Protein AF-A0A1V5QPC7-F1 (afdb_monomer_lite)

Radius of gyration: 19.49 Å; chains: 1; bounding box: 47×38×51 Å

Secondary structure (DSSP, 8-state):
--THHHHHHHHHHHHHHHHHHHHHHHHHHHH----HHHHHHHHHHIIIIIIIIIIHHIIIIIIHHHHTS---HHHHHHHHHHHHHHHHHHHHHHHHHHHHHHHHTT-TTHHHHHHHHHHHHHHHHHHHHHIIIIIIHHHHHTTS-HHHHHHHHHHHHHHHHHHHHHHHHHHHHHHTTPPPPPPTT-----SS----EEETTT--EE-TTT-BGGGTB-TT--GGGS-TT-B-TTT--BGGGEEEPPP-

pLDDT: mean 88.78, std 13.23, range [43.31, 98.81]

Foldseek 3Di:
DFLCPVLLVLLVVVLVLLVVLLVQLVVCVVPVDHPLVSLVVSLCCCVQRVQCQRVVLVVVFVLVVLVPFPDDPVQVVLSVVLVLLSLVSVLLSLVLVVLSVCVVVVNSVSSNVNSVSSNVSSVSSVVSSCCCVPPHPVVSCVRADPVSRVVSNVVSVVSVVCSVVLVVVQVVCVVVVHDRDPDPQQDDADDADQFWKAQQPRRDIDGLRCADVSVPGHGNQHLVRDDQCDARSNPRHTSVRIDGDDDD

Sequence (248 aa):
MMPIGPLMVEHRLIERMIALVDREAKRIRATGKVDTDFVLSAIDFIRLYADRCHHGKEEDILFRALKEKPLPANLRAVLEELEAEHAQGRRTVARMALVRERVLMGDKAAVRDLAALMEDVARFYPLHIAKEDQAFFLPCMEFLSAEEQARLLEEGFAFDQRLLHTHFQALADVREGKPPAPAAQAVPLEGADARTYGCMVCGYTYDPRLGDPTQRIPPGTPFSHLPESWICPHCHANLKVFLALQRP

Structure (mmCIF, N/CA/C/O backbone):
data_AF-A0A1V5QPC7-F1
#
_entry.id   AF-A0A1V5QPC7-F1
#
loop_
_atom_site.group_PDB
_atom_site.id
_atom_site.type_symbol
_atom_site.label_atom_id
_atom_site.label_alt_id
_atom_site.label_comp_id
_atom_site.label_asym_id
_atom_site.label_entity_id
_atom_site.label_seq_id
_atom_site.pdbx_PDB_ins_code
_atom_site.Cartn_x
_atom_site.Cartn_y
_atom_site.Cartn_z
_atom_site.occupancy
_atom_site.B_iso_or_equiv
_atom_site.auth_seq_id
_atom_site.auth_comp_id
_atom_site.auth_asym_id
_atom_site.auth_atom_id
_atom_site.pdbx_PDB_model_num
ATOM 1 N N . MET A 1 1 ? -0.311 -1.446 -24.775 1.00 80.25 1 MET A N 1
ATOM 2 C CA . MET A 1 1 ? -0.609 -0.770 -23.492 1.00 80.25 1 MET A CA 1
ATOM 3 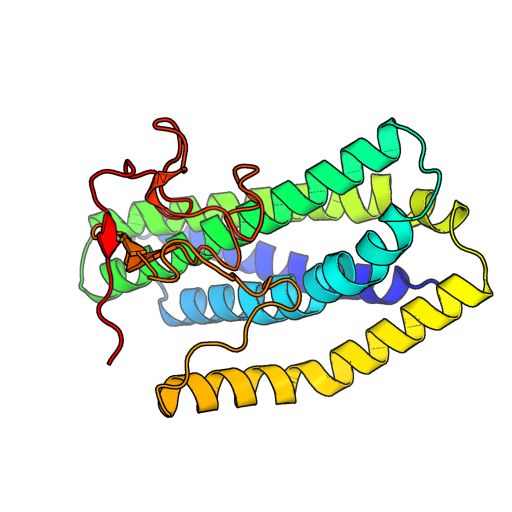C C . MET A 1 1 ? 0.699 -0.693 -22.723 1.00 80.25 1 MET A C 1
ATOM 5 O O . MET A 1 1 ? 1.449 -1.655 -22.808 1.00 80.25 1 MET A O 1
ATOM 9 N N . MET A 1 2 ? 1.013 0.424 -22.062 1.00 91.69 2 MET A N 1
ATOM 10 C CA . MET A 1 2 ? 2.216 0.504 -21.216 1.00 91.69 2 MET A CA 1
ATOM 11 C C . MET A 1 2 ? 2.004 -0.287 -19.908 1.00 91.69 2 MET A C 1
ATOM 13 O O . MET A 1 2 ? 0.857 -0.359 -19.460 1.00 91.69 2 MET A O 1
ATOM 17 N N . PRO A 1 3 ? 3.062 -0.823 -19.268 1.00 94.88 3 PRO A N 1
ATOM 18 C CA . PRO A 1 3 ? 2.982 -1.533 -17.980 1.00 94.88 3 PRO A CA 1
ATOM 19 C C . PRO A 1 3 ? 2.300 -0.741 -16.866 1.00 94.88 3 PRO A C 1
ATOM 21 O O . PRO A 1 3 ? 1.617 -1.312 -16.026 1.00 94.88 3 PRO A O 1
ATOM 24 N N . ILE A 1 4 ? 2.443 0.585 -16.898 1.00 97.44 4 ILE A N 1
ATOM 25 C CA . ILE A 1 4 ? 1.822 1.505 -15.939 1.00 97.44 4 ILE A CA 1
ATOM 26 C C . ILE A 1 4 ? 0.302 1.629 -16.115 1.00 97.44 4 ILE A C 1
ATOM 28 O O . ILE A 1 4 ? -0.390 2.065 -15.206 1.00 97.44 4 ILE A O 1
ATOM 32 N N . GLY A 1 5 ? -0.250 1.230 -17.267 1.00 97.31 5 GLY A N 1
ATOM 33 C CA . GLY A 1 5 ? -1.678 1.366 -17.561 1.00 97.31 5 GLY A CA 1
ATOM 34 C C . GLY A 1 5 ? -2.573 0.635 -16.551 1.00 97.31 5 GLY A C 1
ATOM 35 O O . GLY A 1 5 ? -3.431 1.279 -15.949 1.00 97.31 5 GLY A O 1
ATOM 36 N N . PRO A 1 6 ? -2.383 -0.680 -16.331 1.00 97.94 6 PRO A N 1
ATOM 37 C CA . PRO A 1 6 ? -3.102 -1.414 -15.292 1.00 97.94 6 PRO A CA 1
ATOM 38 C C . PRO A 1 6 ? -2.919 -0.822 -13.887 1.00 97.94 6 PRO A C 1
ATOM 40 O O . PRO A 1 6 ? -3.912 -0.668 -13.186 1.00 97.94 6 PRO A O 1
ATOM 43 N N . LEU A 1 7 ? -1.701 -0.410 -13.511 1.00 98.44 7 LEU A N 1
ATOM 44 C CA . LEU A 1 7 ? -1.419 0.205 -12.203 1.00 98.44 7 LEU A CA 1
ATOM 45 C C . LEU A 1 7 ? -2.267 1.469 -11.974 1.00 98.44 7 LEU A C 1
ATOM 47 O O . LEU A 1 7 ? -2.958 1.595 -10.965 1.00 98.44 7 LEU A O 1
ATOM 51 N N . MET A 1 8 ? -2.335 2.356 -12.970 1.00 97.69 8 MET A N 1
ATOM 52 C CA . MET A 1 8 ? -3.161 3.568 -12.900 1.00 97.69 8 MET A CA 1
ATOM 53 C C . MET A 1 8 ? -4.667 3.268 -12.816 1.00 97.69 8 MET A C 1
ATOM 55 O O . MET A 1 8 ? -5.427 4.035 -12.220 1.00 97.69 8 MET A O 1
ATOM 59 N N . VAL A 1 9 ? -5.134 2.162 -13.410 1.00 97.75 9 VAL A N 1
ATOM 60 C CA . VAL A 1 9 ? -6.529 1.709 -13.259 1.00 97.75 9 VAL A CA 1
ATOM 61 C C . VAL A 1 9 ? -6.789 1.259 -11.820 1.00 97.75 9 VAL A C 1
ATOM 63 O O . VAL A 1 9 ? -7.838 1.580 -11.257 1.00 97.75 9 VAL A O 1
ATOM 66 N N . GLU A 1 10 ? -5.835 0.570 -11.198 1.00 98.56 10 GLU A N 1
ATOM 67 C CA . GLU A 1 10 ? -5.931 0.134 -9.804 1.00 98.56 10 GLU A CA 1
ATOM 68 C C . GLU A 1 10 ? -5.981 1.314 -8.835 1.00 98.56 10 GLU A C 1
ATOM 70 O O . GLU A 1 10 ? -6.824 1.304 -7.931 1.00 98.56 10 GLU A O 1
ATOM 75 N N . HIS A 1 11 ? -5.200 2.373 -9.087 1.00 98.69 11 HIS A N 1
ATOM 76 C CA . HIS A 1 11 ? -5.261 3.630 -8.333 1.00 98.69 11 HIS A CA 1
ATOM 77 C C . HIS A 1 11 ? -6.678 4.178 -8.221 1.00 98.69 11 HIS A C 1
ATOM 79 O O . HIS A 1 11 ? -7.095 4.598 -7.144 1.00 98.69 11 HIS A O 1
ATOM 85 N N . ARG A 1 12 ? -7.474 4.110 -9.296 1.00 98.31 12 ARG A N 1
ATOM 86 C CA . ARG A 1 12 ? -8.852 4.626 -9.274 1.00 98.31 12 ARG A CA 1
ATOM 87 C C . ARG A 1 12 ? -9.738 3.864 -8.286 1.00 98.31 12 ARG A C 1
ATOM 89 O O . ARG A 1 12 ? -10.652 4.447 -7.702 1.00 98.31 12 ARG A O 1
ATOM 96 N N . LEU A 1 13 ? -9.504 2.564 -8.088 1.00 98.56 13 LEU A N 1
ATOM 97 C CA . LEU A 1 13 ? -10.217 1.795 -7.067 1.00 98.56 13 LEU A CA 1
ATOM 98 C C . LEU A 1 13 ? -9.665 2.079 -5.665 1.00 98.56 13 LEU A C 1
ATOM 100 O O . LEU A 1 13 ? -10.456 2.217 -4.729 1.00 98.56 13 LEU A O 1
ATOM 104 N N . ILE A 1 14 ? -8.343 2.215 -5.529 1.00 98.75 14 ILE A N 1
ATOM 105 C CA . ILE A 1 14 ? -7.691 2.559 -4.260 1.00 98.75 14 ILE A CA 1
ATOM 106 C C . ILE A 1 14 ? -8.219 3.902 -3.754 1.00 98.75 14 ILE A C 1
ATOM 108 O O . ILE A 1 14 ? -8.785 3.954 -2.667 1.00 98.75 14 ILE A O 1
ATOM 112 N N . GLU A 1 15 ? -8.175 4.962 -4.559 1.00 98.75 15 GLU A N 1
ATOM 113 C CA . GLU A 1 15 ? -8.702 6.287 -4.206 1.00 98.75 15 GLU A CA 1
ATOM 114 C C . GLU A 1 15 ? -10.166 6.247 -3.744 1.00 98.75 15 GLU A C 1
ATOM 116 O O . GLU A 1 15 ? -10.537 6.915 -2.776 1.00 98.75 15 GLU A O 1
ATOM 121 N N . ARG A 1 16 ? -11.012 5.434 -4.394 1.00 98.69 16 ARG A N 1
ATOM 122 C CA . ARG A 1 16 ? -12.416 5.263 -3.990 1.00 98.69 16 ARG A CA 1
ATOM 123 C C . ARG A 1 16 ? -12.540 4.653 -2.596 1.00 98.69 16 ARG A C 1
ATOM 125 O O . ARG A 1 16 ? -13.368 5.127 -1.814 1.00 98.69 16 ARG A O 1
ATOM 132 N N . MET A 1 17 ? -11.745 3.627 -2.283 1.00 98.75 17 MET A N 1
ATOM 133 C CA . MET A 1 17 ? -11.716 3.043 -0.939 1.00 98.75 17 MET A CA 1
ATOM 134 C C . MET A 1 17 ? -11.155 4.040 0.079 1.00 98.75 17 MET A C 1
ATOM 136 O O . MET A 1 17 ? -11.743 4.231 1.139 1.00 98.75 17 MET A O 1
ATOM 140 N N . ILE A 1 18 ? -10.077 4.747 -0.252 1.00 98.75 18 ILE A N 1
ATOM 141 C CA . ILE A 1 18 ? -9.463 5.743 0.633 1.00 98.75 18 ILE A CA 1
ATOM 142 C C . ILE A 1 18 ? -10.434 6.895 0.946 1.00 98.75 18 ILE A C 1
ATOM 144 O O . ILE A 1 18 ? -10.528 7.332 2.092 1.00 98.75 18 ILE A O 1
ATOM 148 N N . ALA A 1 19 ? -11.256 7.318 -0.015 1.00 98.75 19 ALA A N 1
ATOM 149 C CA . ALA A 1 19 ? -12.316 8.294 0.230 1.00 98.75 19 ALA A CA 1
ATOM 150 C C . ALA A 1 19 ? -13.423 7.767 1.168 1.00 98.75 19 ALA A C 1
ATOM 152 O O . ALA A 1 19 ? -14.047 8.553 1.885 1.00 98.75 19 ALA A O 1
ATOM 153 N N . LEU A 1 20 ? -13.704 6.457 1.167 1.00 98.81 20 LEU A N 1
ATOM 154 C CA . LEU A 1 20 ? -14.599 5.832 2.150 1.00 98.81 20 LEU A CA 1
ATOM 155 C C . LEU A 1 20 ? -13.952 5.813 3.541 1.00 98.81 20 LEU A C 1
ATOM 157 O O . LEU A 1 20 ? -14.621 6.158 4.514 1.00 98.81 20 LEU A O 1
ATOM 161 N N . VAL A 1 21 ? -12.661 5.477 3.623 1.00 98.81 21 VAL A N 1
ATOM 162 C CA . VAL A 1 21 ? -11.881 5.492 4.871 1.00 98.81 21 VAL A CA 1
ATOM 163 C C . VAL A 1 21 ? -11.873 6.887 5.500 1.00 98.81 21 VAL A C 1
ATOM 165 O O . VAL A 1 21 ? -12.142 7.005 6.692 1.00 98.81 21 VAL A O 1
ATOM 168 N N . ASP A 1 22 ? -11.666 7.944 4.710 1.00 98.81 22 ASP A N 1
ATOM 169 C CA . ASP A 1 22 ? -11.727 9.339 5.174 1.00 98.81 22 ASP A CA 1
ATOM 170 C C . ASP A 1 22 ? -13.093 9.696 5.784 1.00 98.81 22 ASP A C 1
ATOM 172 O O . ASP A 1 22 ? -13.184 10.254 6.882 1.00 98.81 22 ASP A O 1
ATOM 176 N N . ARG A 1 23 ? -14.184 9.343 5.088 1.00 98.75 23 ARG A N 1
ATOM 177 C CA . ARG A 1 23 ? -15.548 9.595 5.578 1.00 98.75 23 ARG A CA 1
ATOM 178 C C . ARG A 1 23 ? -15.819 8.864 6.883 1.00 98.75 23 ARG A C 1
ATOM 180 O O . ARG A 1 23 ? -16.396 9.452 7.798 1.00 98.75 23 ARG A O 1
ATOM 187 N N . GLU A 1 24 ? -15.400 7.608 6.974 1.00 98.75 24 GLU A N 1
ATOM 188 C CA . GLU A 1 24 ? -15.580 6.821 8.184 1.00 98.75 24 GLU A CA 1
ATOM 189 C C . GLU A 1 24 ? -14.745 7.371 9.343 1.00 98.75 24 GLU A C 1
ATOM 191 O O . GLU A 1 24 ? -15.263 7.520 10.448 1.00 98.75 24 GLU A O 1
ATOM 196 N N . ALA A 1 25 ? -13.494 7.766 9.102 1.00 98.62 25 ALA A N 1
ATOM 197 C CA . ALA A 1 25 ? -12.645 8.363 10.128 1.00 98.62 25 ALA A CA 1
ATOM 198 C C . ALA A 1 25 ? -13.292 9.625 10.727 1.00 98.62 25 ALA A C 1
ATOM 200 O O . ALA A 1 25 ? -13.426 9.750 11.949 1.00 98.62 25 ALA A O 1
ATOM 201 N N . LYS A 1 26 ? -13.819 10.508 9.867 1.00 98.56 26 LYS A N 1
ATOM 202 C CA . LYS A 1 26 ? -14.580 11.703 10.273 1.00 98.56 26 LYS A CA 1
ATOM 203 C C . LYS A 1 26 ? -15.854 11.348 11.044 1.00 98.56 26 LYS A C 1
ATOM 205 O O . LYS A 1 26 ? -16.170 11.997 12.044 1.00 98.56 26 LYS A O 1
ATOM 210 N N . ARG A 1 27 ? -16.576 10.298 10.636 1.00 98.56 27 ARG A N 1
ATOM 211 C CA . ARG A 1 27 ? -17.760 9.802 11.359 1.00 98.56 27 ARG A CA 1
ATOM 212 C C . ARG A 1 27 ? -17.390 9.289 12.751 1.00 98.56 27 ARG A C 1
ATOM 214 O O . ARG A 1 27 ? -18.083 9.610 13.722 1.00 98.56 27 ARG A O 1
ATOM 221 N N . ILE A 1 28 ? -16.306 8.525 12.873 1.00 98.44 28 ILE A N 1
ATOM 222 C CA . ILE A 1 28 ? -15.795 8.027 14.155 1.00 98.44 28 ILE A CA 1
ATOM 223 C C . ILE A 1 28 ? -15.400 9.204 15.048 1.00 98.44 28 ILE A C 1
ATOM 225 O O . ILE A 1 28 ? -15.788 9.222 16.213 1.00 98.44 28 ILE A O 1
ATOM 229 N N . ARG A 1 29 ? -14.718 10.229 14.518 1.00 97.56 29 ARG A N 1
ATOM 230 C CA . ARG A 1 29 ? -14.406 11.454 15.274 1.00 97.56 29 ARG A CA 1
ATOM 231 C C . ARG A 1 29 ? -15.639 12.151 15.820 1.00 97.56 29 ARG A C 1
ATOM 233 O O . ARG A 1 29 ? -15.645 12.535 16.985 1.00 97.56 29 ARG A O 1
ATOM 240 N N . ALA A 1 30 ? -16.666 12.304 14.992 1.00 97.88 30 ALA A N 1
ATOM 241 C CA . ALA A 1 30 ? -17.880 13.014 15.372 1.00 97.88 30 ALA A CA 1
ATOM 242 C C . ALA A 1 30 ? -18.740 12.231 16.376 1.00 97.88 30 ALA A C 1
ATOM 244 O O . ALA A 1 30 ? -19.385 12.827 17.234 1.00 97.88 30 ALA A O 1
ATOM 245 N N . THR A 1 31 ? -18.777 10.900 16.266 1.00 97.75 31 THR A N 1
ATOM 246 C CA . THR A 1 31 ? -19.752 10.068 16.996 1.00 97.75 31 THR A CA 1
ATOM 247 C C . THR A 1 31 ? -19.149 9.196 18.093 1.00 97.75 31 THR A C 1
ATOM 249 O O . THR A 1 31 ? -19.883 8.695 18.941 1.00 97.75 31 THR A O 1
ATOM 252 N N . GLY A 1 32 ? -17.839 8.948 18.056 1.00 96.75 32 GLY A N 1
ATOM 253 C CA . GLY A 1 32 ? -17.157 7.957 18.891 1.00 96.75 32 GLY A CA 1
ATOM 254 C C . GLY A 1 32 ? -17.552 6.502 18.603 1.00 96.75 32 GLY A C 1
ATOM 255 O O . GLY A 1 32 ? -17.106 5.607 19.316 1.00 96.75 32 GLY A O 1
ATOM 256 N N . LYS A 1 33 ? -18.395 6.242 17.592 1.00 97.19 33 LYS A N 1
ATOM 257 C CA . LYS A 1 33 ? -18.881 4.900 17.245 1.00 97.19 33 LYS A CA 1
ATOM 258 C C . LYS A 1 33 ? -18.075 4.332 16.086 1.00 97.19 33 LYS A C 1
ATOM 260 O O . LYS A 1 33 ? -18.130 4.894 14.994 1.00 97.19 33 LYS A O 1
ATOM 265 N N . VAL A 1 34 ? -17.408 3.204 16.304 1.00 97.75 34 VAL A N 1
ATOM 266 C CA . VAL A 1 34 ? -16.594 2.509 15.295 1.00 97.75 34 VAL A CA 1
ATOM 267 C C . VAL A 1 34 ? -17.407 1.409 14.623 1.00 97.75 34 VAL A C 1
ATOM 269 O O . VAL A 1 34 ? -18.010 0.595 15.317 1.00 97.75 34 VAL A O 1
ATOM 272 N N . ASP A 1 35 ? -17.406 1.381 13.291 1.00 97.12 35 ASP A N 1
ATOM 273 C CA . ASP A 1 35 ? -17.832 0.211 12.521 1.00 97.12 35 ASP A CA 1
ATOM 274 C C . ASP A 1 35 ? -16.619 -0.715 12.333 1.00 97.12 35 ASP A C 1
ATOM 276 O O . ASP A 1 35 ? -15.740 -0.480 11.502 1.00 97.12 35 ASP A O 1
ATOM 280 N N . THR A 1 36 ? -16.512 -1.744 13.173 1.00 90.44 36 THR A N 1
ATOM 281 C CA . THR A 1 36 ? -15.332 -2.622 13.201 1.00 90.44 36 THR A CA 1
ATOM 282 C C . THR A 1 36 ? -15.217 -3.538 11.988 1.00 90.44 36 THR A C 1
ATOM 284 O O . THR A 1 36 ? -14.114 -4.027 11.713 1.00 90.44 36 THR A O 1
ATOM 287 N N . ASP A 1 37 ? -16.317 -3.759 11.270 1.00 92.56 37 ASP A N 1
ATOM 288 C CA . ASP A 1 37 ? -16.368 -4.598 10.072 1.00 92.56 37 ASP A CA 1
ATOM 289 C C . ASP A 1 37 ? -15.943 -3.794 8.846 1.00 92.56 37 ASP A C 1
ATOM 291 O O . ASP A 1 37 ? -15.149 -4.273 8.030 1.00 92.56 37 ASP A O 1
ATOM 295 N N . PHE A 1 38 ? -16.367 -2.529 8.765 1.00 98.06 38 PHE A N 1
ATOM 296 C CA . PHE A 1 38 ? -15.824 -1.595 7.785 1.00 98.06 38 PHE A CA 1
ATOM 297 C C . PHE A 1 38 ? -14.312 -1.422 7.966 1.00 98.06 38 PHE A C 1
ATOM 299 O O . PHE A 1 38 ? -13.563 -1.525 6.995 1.00 98.06 38 PHE A O 1
ATOM 306 N N . VAL A 1 39 ? -13.839 -1.201 9.200 1.00 96.06 39 VAL A N 1
ATOM 307 C CA . VAL A 1 39 ? -12.399 -1.032 9.469 1.00 96.06 39 VAL A CA 1
ATOM 308 C C . VAL A 1 39 ? -11.618 -2.285 9.067 1.00 96.06 39 VAL A C 1
ATOM 310 O O . VAL A 1 39 ? -10.552 -2.158 8.469 1.00 96.06 39 VAL A O 1
ATOM 313 N N . LEU A 1 40 ? -12.142 -3.487 9.344 1.00 91.38 40 LEU A N 1
ATOM 314 C CA . LEU A 1 40 ? -11.523 -4.735 8.886 1.00 91.38 40 LEU A CA 1
ATOM 315 C C . LEU A 1 40 ? -11.451 -4.796 7.357 1.00 91.38 40 LEU A C 1
ATOM 317 O O . LEU A 1 40 ? -10.379 -5.011 6.804 1.00 91.38 40 LEU A O 1
ATOM 321 N N . SER A 1 41 ? -12.569 -4.521 6.685 1.00 94.62 41 SER A N 1
ATOM 322 C CA . SER A 1 41 ? -12.653 -4.526 5.221 1.00 94.62 41 SER A CA 1
ATOM 323 C C . SER A 1 41 ? -11.677 -3.531 4.585 1.00 94.62 41 SER A C 1
ATOM 325 O O . SER A 1 41 ? -11.061 -3.833 3.566 1.00 94.62 41 SER A O 1
ATOM 327 N N . ALA A 1 42 ? -11.494 -2.357 5.195 1.00 98.12 42 ALA A N 1
ATOM 328 C CA . ALA A 1 42 ? -10.517 -1.367 4.756 1.00 98.12 42 ALA A CA 1
ATOM 329 C C . ALA A 1 42 ? -9.071 -1.854 4.949 1.00 98.12 42 ALA A C 1
ATOM 331 O O . ALA A 1 42 ? -8.257 -1.706 4.040 1.00 98.12 42 ALA A O 1
ATOM 332 N N . ILE A 1 43 ? -8.748 -2.459 6.100 1.00 90.06 43 ILE A N 1
ATOM 333 C CA . ILE A 1 43 ? -7.426 -3.057 6.357 1.00 90.06 43 ILE A CA 1
ATOM 334 C C . ILE A 1 43 ? -7.121 -4.141 5.322 1.00 90.06 43 ILE A C 1
ATOM 336 O O . ILE A 1 43 ? -6.039 -4.130 4.735 1.00 90.06 43 ILE A O 1
ATOM 340 N N . ASP A 1 44 ? -8.062 -5.054 5.090 1.00 88.69 44 ASP A N 1
ATOM 341 C CA . ASP A 1 44 ? -7.882 -6.173 4.166 1.00 88.69 44 ASP A CA 1
ATOM 342 C C . ASP A 1 44 ? -7.763 -5.684 2.724 1.00 88.69 44 ASP A C 1
ATOM 344 O O . ASP A 1 44 ? -6.865 -6.118 2.005 1.00 88.69 44 ASP A O 1
ATOM 348 N N . PHE A 1 45 ? -8.587 -4.714 2.317 1.00 97.50 45 PHE A N 1
ATOM 349 C CA . PHE A 1 45 ? -8.454 -4.079 1.009 1.00 97.50 45 PHE A CA 1
ATOM 350 C C . PHE A 1 45 ? -7.069 -3.456 0.831 1.00 97.50 45 PHE A C 1
ATOM 352 O O . PHE A 1 45 ? -6.415 -3.691 -0.181 1.00 97.50 45 PHE A O 1
ATOM 359 N N . ILE A 1 46 ? -6.589 -2.684 1.809 1.00 96.38 46 ILE A N 1
ATOM 360 C CA . ILE A 1 46 ? -5.289 -2.024 1.684 1.00 96.38 46 ILE A CA 1
ATOM 361 C C . ILE A 1 46 ? -4.157 -3.060 1.650 1.00 96.38 46 ILE A C 1
ATOM 36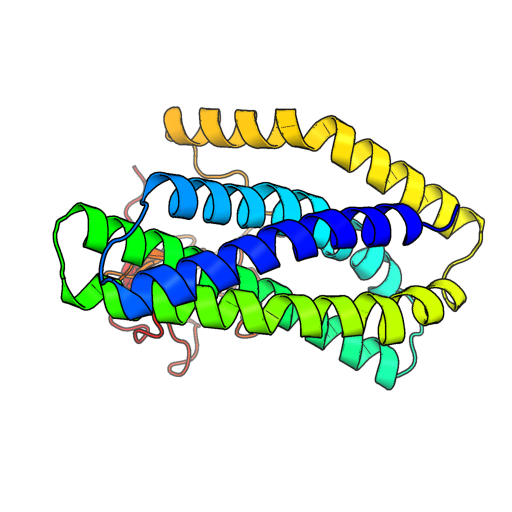3 O O . ILE A 1 46 ? -3.268 -2.956 0.816 1.00 96.38 46 ILE A O 1
ATOM 367 N N . ARG A 1 47 ? -4.195 -4.096 2.495 1.00 89.44 47 ARG A N 1
ATOM 368 C CA . ARG A 1 47 ? -3.156 -5.141 2.524 1.00 89.44 47 ARG A CA 1
ATOM 369 C C . ARG A 1 47 ? -3.130 -6.004 1.267 1.00 89.44 47 ARG A C 1
ATOM 371 O O . ARG A 1 47 ? -2.057 -6.359 0.790 1.00 89.44 47 ARG A O 1
ATOM 378 N N . LEU A 1 48 ? -4.294 -6.400 0.763 1.00 86.25 48 LEU A N 1
ATOM 379 C CA . LEU A 1 48 ? -4.381 -7.360 -0.336 1.00 86.25 48 LEU A CA 1
ATOM 380 C C . LEU A 1 48 ? -4.359 -6.674 -1.694 1.00 86.25 48 LEU A C 1
ATOM 382 O O . LEU A 1 48 ? -3.667 -7.137 -2.595 1.00 86.25 48 LEU A O 1
ATOM 386 N N . TYR A 1 49 ? -5.109 -5.584 -1.834 1.00 96.06 49 TYR A N 1
ATOM 387 C CA . TYR A 1 49 ? -5.268 -4.895 -3.105 1.00 96.06 49 TYR A CA 1
ATOM 388 C C . TYR A 1 49 ? -4.254 -3.761 -3.268 1.00 96.06 49 TYR A C 1
ATOM 390 O O . TYR A 1 49 ? -3.466 -3.794 -4.203 1.00 96.06 49 TYR A O 1
ATOM 398 N N . ALA A 1 50 ? -4.213 -2.782 -2.362 1.00 97.12 50 ALA A N 1
ATOM 399 C CA . ALA A 1 50 ? -3.278 -1.663 -2.532 1.00 97.12 50 ALA A CA 1
ATOM 400 C C . ALA A 1 50 ? -1.810 -2.104 -2.376 1.00 97.12 50 ALA A C 1
ATOM 402 O O . ALA A 1 50 ? -0.963 -1.721 -3.166 1.00 97.12 50 ALA A O 1
ATOM 403 N N . ASP A 1 51 ? -1.514 -2.953 -1.393 1.00 93.56 51 ASP A N 1
ATOM 404 C CA . ASP A 1 51 ? -0.148 -3.397 -1.126 1.00 93.56 51 ASP A CA 1
ATOM 405 C C . ASP A 1 51 ? 0.223 -4.644 -1.935 1.00 93.56 51 ASP A C 1
ATOM 407 O O . ASP A 1 51 ? 0.964 -4.548 -2.908 1.00 93.56 51 ASP A O 1
ATOM 411 N N . ARG A 1 52 ? -0.302 -5.831 -1.600 1.00 91.19 52 ARG A N 1
ATOM 412 C CA . ARG A 1 52 ? 0.189 -7.058 -2.248 1.00 91.19 52 ARG A CA 1
ATOM 413 C C . ARG A 1 52 ? -0.083 -7.118 -3.754 1.00 91.19 52 ARG A C 1
ATOM 415 O O . ARG A 1 52 ? 0.775 -7.624 -4.469 1.00 91.19 52 ARG A O 1
ATOM 422 N N . CYS A 1 53 ? -1.248 -6.673 -4.224 1.00 94.00 53 CYS A N 1
ATOM 423 C CA . CYS A 1 53 ? -1.574 -6.649 -5.652 1.00 94.00 53 CYS A CA 1
ATOM 424 C C . CYS A 1 53 ? -0.831 -5.516 -6.357 1.00 94.00 53 CYS A C 1
ATOM 426 O O . CYS A 1 53 ? -0.038 -5.764 -7.259 1.00 94.00 53 CYS A O 1
ATOM 428 N N . HIS A 1 54 ? -1.083 -4.283 -5.930 1.00 98.25 54 HIS A N 1
ATOM 429 C CA . HIS A 1 54 ? -0.635 -3.100 -6.642 1.00 98.25 54 HIS A CA 1
ATOM 430 C C . HIS A 1 54 ? 0.841 -2.759 -6.351 1.00 98.25 54 HIS A C 1
ATOM 432 O O . HIS A 1 54 ? 1.666 -2.966 -7.243 1.00 98.25 54 HIS A O 1
ATOM 438 N N . HIS A 1 55 ? 1.221 -2.401 -5.113 1.00 97.44 55 HIS A N 1
ATOM 439 C CA . HIS A 1 55 ? 2.639 -2.153 -4.786 1.00 97.44 55 HIS A CA 1
ATOM 440 C C . HIS A 1 55 ? 3.520 -3.386 -5.027 1.00 97.44 55 HIS A C 1
ATOM 442 O O . HIS A 1 55 ? 4.701 -3.264 -5.329 1.00 97.44 55 HIS A O 1
ATOM 448 N N . GLY A 1 56 ? 2.967 -4.599 -4.922 1.00 93.94 56 GLY A N 1
ATOM 449 C CA . GLY A 1 56 ? 3.678 -5.829 -5.268 1.00 93.94 56 GLY A CA 1
ATOM 450 C C . GLY A 1 56 ? 4.140 -5.843 -6.726 1.00 93.94 56 GLY A C 1
ATOM 451 O O . GLY A 1 56 ? 5.279 -6.208 -6.997 1.00 93.94 56 GLY A O 1
ATOM 452 N N . LYS A 1 57 ? 3.310 -5.391 -7.672 1.00 98.00 57 LYS A N 1
ATOM 453 C CA . LYS A 1 57 ? 3.725 -5.247 -9.078 1.00 98.00 57 LYS A CA 1
ATOM 454 C C . LYS A 1 57 ? 4.724 -4.114 -9.269 1.00 98.00 57 LYS A C 1
ATOM 456 O O . LYS A 1 57 ? 5.601 -4.205 -10.126 1.00 98.00 57 LYS A O 1
ATOM 461 N N . GLU A 1 58 ? 4.6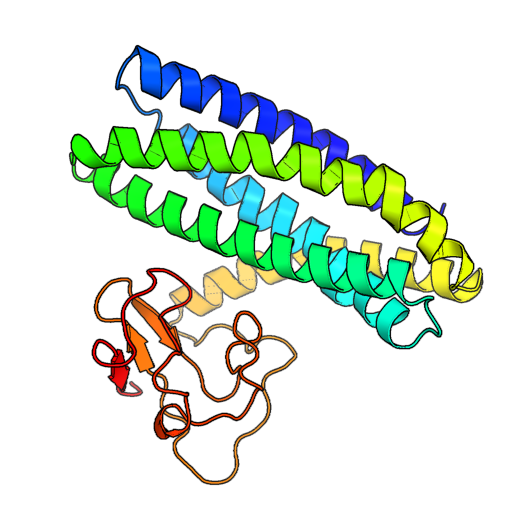28 -3.063 -8.475 1.00 98.56 58 GLU A N 1
ATOM 462 C CA . GLU A 1 58 ? 5.604 -1.984 -8.517 1.00 98.56 58 GLU A CA 1
ATOM 463 C C . GLU A 1 58 ? 6.963 -2.449 -8.005 1.00 98.56 58 GLU A C 1
ATOM 465 O O . GLU A 1 58 ? 7.919 -2.461 -8.769 1.00 98.56 58 GLU A O 1
ATOM 470 N N . GLU A 1 59 ? 7.050 -2.918 -6.762 1.00 97.31 59 GLU A N 1
ATOM 471 C CA . GLU A 1 59 ? 8.296 -3.337 -6.117 1.00 97.31 59 GLU A CA 1
ATOM 472 C C . GLU A 1 59 ? 8.904 -4.587 -6.785 1.00 97.31 59 GLU A C 1
ATOM 474 O O . GLU A 1 59 ? 10.079 -4.576 -7.169 1.00 97.31 59 GLU A O 1
ATOM 479 N N . ASP A 1 60 ? 8.115 -5.655 -6.978 1.00 94.62 60 ASP A N 1
ATOM 480 C CA . ASP A 1 60 ? 8.628 -6.962 -7.423 1.00 94.62 60 ASP A CA 1
ATOM 481 C C . ASP A 1 60 ? 8.914 -7.001 -8.940 1.00 94.62 60 ASP A C 1
ATOM 483 O O . ASP A 1 60 ? 9.696 -7.839 -9.407 1.00 94.62 60 ASP A O 1
ATOM 487 N N . ILE A 1 61 ? 8.300 -6.113 -9.735 1.00 97.31 61 ILE A N 1
ATOM 488 C CA . ILE A 1 61 ? 8.372 -6.150 -11.206 1.00 97.31 61 ILE A CA 1
ATOM 489 C C . ILE A 1 61 ? 8.955 -4.848 -11.757 1.00 97.31 61 ILE A C 1
ATOM 491 O O . ILE A 1 61 ? 10.066 -4.859 -12.295 1.00 97.31 61 ILE A O 1
ATOM 495 N N . LEU A 1 62 ? 8.244 -3.727 -11.622 1.00 98.31 62 LEU A N 1
ATOM 496 C CA . LEU A 1 62 ? 8.628 -2.468 -12.266 1.00 98.31 62 LEU A CA 1
ATOM 497 C C . LEU A 1 62 ? 9.910 -1.866 -11.666 1.00 98.31 62 LEU A C 1
ATOM 499 O O . LEU A 1 62 ? 10.879 -1.630 -12.385 1.00 98.31 62 LEU A O 1
ATOM 503 N N . PHE A 1 63 ? 9.946 -1.638 -10.356 1.00 98.31 63 PHE A N 1
ATOM 504 C CA . PHE A 1 63 ? 11.063 -1.024 -9.636 1.00 98.31 63 PHE A CA 1
ATOM 505 C C . PHE A 1 63 ? 12.289 -1.931 -9.667 1.00 98.31 63 PHE A C 1
ATOM 507 O O . PHE A 1 63 ? 13.393 -1.443 -9.908 1.00 98.31 63 PHE A O 1
ATOM 514 N N . ARG A 1 64 ? 12.103 -3.254 -9.530 1.00 97.31 64 ARG A N 1
ATOM 515 C CA . ARG A 1 64 ? 13.165 -4.245 -9.759 1.00 97.31 64 ARG A CA 1
ATOM 516 C C . ARG A 1 64 ? 13.829 -4.049 -11.122 1.00 97.31 64 ARG A C 1
ATOM 518 O O . ARG A 1 64 ? 15.051 -3.969 -11.190 1.00 97.31 64 ARG A O 1
ATOM 525 N N . ALA A 1 65 ? 13.049 -3.949 -12.199 1.00 97.38 65 ALA A N 1
ATOM 526 C CA . ALA A 1 65 ? 13.597 -3.755 -13.540 1.00 97.38 65 ALA A CA 1
ATOM 527 C C . ALA A 1 65 ? 14.271 -2.383 -13.710 1.00 97.38 65 ALA A C 1
ATOM 529 O O . ALA A 1 65 ? 15.308 -2.279 -14.365 1.00 97.38 65 ALA A O 1
ATOM 530 N N . LEU A 1 66 ? 13.706 -1.335 -13.106 1.00 97.62 66 LEU A N 1
ATOM 531 C CA . LEU A 1 66 ? 14.220 0.035 -13.162 1.00 97.62 66 LEU A CA 1
ATOM 532 C C . LEU A 1 66 ? 15.529 0.230 -12.379 1.00 97.62 66 LEU A C 1
ATOM 534 O O . LEU A 1 66 ? 16.347 1.060 -12.778 1.00 97.62 66 LEU A O 1
ATOM 538 N N . LYS A 1 67 ? 15.772 -0.532 -11.305 1.00 95.38 67 LYS A N 1
ATOM 539 C CA . LYS A 1 67 ? 17.022 -0.469 -10.520 1.00 95.38 67 LYS A CA 1
ATOM 540 C C . LYS A 1 67 ? 18.266 -0.831 -11.337 1.00 95.38 67 LYS A C 1
ATOM 542 O O . LYS A 1 67 ? 19.332 -0.273 -11.090 1.00 95.38 67 LYS A O 1
ATOM 547 N N . GLU A 1 68 ? 18.109 -1.662 -12.364 1.00 94.62 68 GLU A N 1
ATOM 548 C CA . GLU A 1 68 ? 19.177 -2.032 -13.303 1.00 94.62 68 GLU A CA 1
ATOM 549 C C . GLU A 1 68 ? 19.396 -0.989 -14.418 1.00 94.62 68 GLU A C 1
ATOM 551 O O . GLU A 1 68 ? 20.278 -1.141 -15.267 1.00 94.62 68 GLU A O 1
ATOM 556 N N . LYS A 1 69 ? 18.589 0.082 -14.460 1.00 97.06 69 LYS A N 1
ATOM 557 C CA . LYS A 1 69 ? 18.650 1.117 -15.500 1.00 97.06 69 LYS A CA 1
ATOM 558 C C . LYS A 1 69 ? 19.482 2.329 -15.073 1.00 97.06 69 LYS A C 1
ATOM 560 O O . LYS A 1 69 ? 19.551 2.671 -13.886 1.00 97.06 69 LYS A O 1
ATOM 565 N N . PRO A 1 70 ? 20.082 3.052 -16.037 1.00 96.69 70 PRO A N 1
ATOM 566 C CA . PRO A 1 70 ? 20.808 4.292 -15.775 1.00 96.69 70 PRO A CA 1
ATOM 567 C C . PRO A 1 70 ? 19.841 5.466 -15.534 1.00 96.69 70 PRO A C 1
ATOM 569 O O . PRO A 1 70 ? 19.806 6.427 -16.300 1.00 96.69 70 PRO A O 1
ATOM 572 N N . LEU A 1 71 ? 19.028 5.380 -14.477 1.00 97.00 71 LEU A N 1
ATOM 573 C CA . LEU A 1 71 ? 18.079 6.430 -14.110 1.00 97.00 71 LEU A CA 1
ATOM 574 C C . LEU A 1 71 ? 18.810 7.708 -13.666 1.00 97.00 71 LEU A C 1
ATOM 576 O O . LEU A 1 71 ? 19.799 7.617 -12.929 1.00 97.00 71 LEU A O 1
ATOM 580 N N . PRO A 1 72 ? 18.310 8.900 -14.034 1.00 97.25 72 PRO A N 1
ATOM 581 C CA . PRO A 1 72 ? 18.835 10.153 -13.518 1.00 97.25 72 PRO A CA 1
ATOM 582 C C . PRO A 1 72 ? 18.571 10.259 -12.009 1.00 97.25 72 PRO A C 1
ATOM 584 O O . PRO A 1 72 ? 17.619 9.682 -11.478 1.00 97.25 72 PRO A O 1
ATOM 587 N N . ALA A 1 73 ? 19.424 11.008 -11.306 1.00 97.19 73 ALA A N 1
ATOM 588 C CA . ALA A 1 73 ? 19.434 11.050 -9.841 1.00 97.19 73 ALA A CA 1
ATOM 589 C C . ALA A 1 73 ? 18.083 11.461 -9.227 1.00 97.19 73 ALA A C 1
ATOM 591 O O . ALA A 1 73 ? 17.685 10.912 -8.205 1.00 97.19 73 ALA A O 1
ATOM 592 N N . ASN A 1 74 ? 17.357 12.381 -9.868 1.00 96.12 74 ASN A N 1
ATOM 593 C CA . ASN A 1 74 ? 16.024 12.798 -9.434 1.00 96.12 74 ASN A CA 1
ATOM 594 C C . ASN A 1 74 ? 15.009 11.649 -9.504 1.00 96.12 74 ASN A C 1
ATOM 596 O O . ASN A 1 74 ? 14.240 11.462 -8.570 1.00 96.12 74 ASN A O 1
ATOM 600 N N . LEU A 1 75 ? 15.021 10.860 -10.581 1.00 96.88 75 LEU A N 1
ATOM 601 C CA . LEU A 1 75 ? 14.075 9.762 -10.761 1.00 96.88 75 LEU A CA 1
ATOM 602 C C . LEU A 1 75 ? 14.405 8.586 -9.833 1.00 96.88 75 LEU A C 1
ATOM 604 O O . LEU A 1 75 ? 13.504 7.956 -9.289 1.00 96.88 75 LEU A O 1
ATOM 608 N N . ARG A 1 76 ? 15.698 8.338 -9.586 1.00 97.50 76 ARG A N 1
ATOM 609 C CA . ARG A 1 76 ? 16.143 7.363 -8.582 1.00 97.50 76 ARG A CA 1
ATOM 610 C C . ARG A 1 76 ? 15.705 7.752 -7.170 1.00 97.50 76 ARG A C 1
ATOM 612 O O . ARG A 1 76 ? 15.222 6.894 -6.444 1.00 97.50 76 ARG A O 1
ATOM 619 N N . ALA A 1 77 ? 15.823 9.031 -6.809 1.00 97.38 77 ALA A N 1
ATOM 620 C CA . ALA A 1 77 ? 15.366 9.521 -5.512 1.00 97.38 77 ALA A CA 1
ATOM 621 C C . ALA A 1 77 ? 13.853 9.325 -5.323 1.00 97.38 77 ALA A C 1
ATOM 623 O O . ALA A 1 77 ? 13.436 8.891 -4.255 1.00 97.38 77 ALA A O 1
ATOM 624 N N . VAL A 1 78 ? 13.046 9.573 -6.363 1.00 98.12 78 VAL A N 1
ATOM 625 C CA . VAL A 1 78 ? 11.595 9.322 -6.311 1.00 98.12 78 VAL A CA 1
ATOM 626 C C . VAL A 1 78 ? 11.294 7.830 -6.144 1.00 98.12 78 VAL A C 1
ATOM 628 O O . VAL A 1 78 ? 10.457 7.489 -5.321 1.00 98.12 78 VAL A O 1
ATOM 631 N N . LEU A 1 79 ? 11.997 6.936 -6.853 1.00 97.81 79 LEU A N 1
ATOM 632 C CA . LEU A 1 79 ? 11.837 5.483 -6.681 1.00 97.81 79 LEU A CA 1
ATOM 633 C C . LEU A 1 79 ? 12.101 5.062 -5.226 1.00 97.81 79 LEU A C 1
ATOM 635 O O . LEU A 1 79 ? 11.281 4.381 -4.619 1.00 97.81 79 LEU A O 1
ATOM 639 N N . GLU A 1 80 ? 13.230 5.490 -4.655 1.00 95.62 80 GLU A N 1
ATOM 640 C CA . GLU A 1 80 ? 13.592 5.181 -3.264 1.00 95.62 80 GLU A CA 1
ATOM 641 C C . GLU A 1 80 ? 12.582 5.759 -2.259 1.00 95.62 80 GLU A C 1
ATOM 643 O O . GLU A 1 80 ? 12.279 5.133 -1.242 1.00 95.62 80 GLU A O 1
ATOM 648 N N . GLU A 1 81 ? 12.047 6.948 -2.542 1.00 97.81 81 GLU A N 1
ATOM 649 C CA . GLU A 1 81 ? 11.002 7.578 -1.739 1.00 97.81 81 GLU A CA 1
ATOM 650 C C . GLU A 1 81 ? 9.688 6.787 -1.792 1.00 97.81 81 GLU A C 1
ATOM 652 O O . GLU A 1 81 ? 9.098 6.551 -0.741 1.00 97.81 81 GLU A O 1
ATOM 657 N N . LEU A 1 82 ? 9.265 6.323 -2.973 1.00 98.38 82 LEU A N 1
ATOM 658 C CA . LEU A 1 82 ? 8.070 5.488 -3.141 1.00 98.38 82 LEU A CA 1
ATOM 659 C C . LEU A 1 82 ? 8.194 4.169 -2.365 1.00 98.38 82 LEU A C 1
ATOM 661 O O . LEU A 1 82 ? 7.306 3.829 -1.588 1.00 98.38 82 LEU A O 1
ATOM 665 N N . GLU A 1 83 ? 9.335 3.476 -2.451 1.00 95.69 83 GLU A N 1
ATOM 666 C CA . GLU A 1 83 ? 9.573 2.254 -1.661 1.00 95.69 83 GLU A CA 1
ATOM 667 C C . GLU A 1 83 ? 9.518 2.518 -0.144 1.00 95.69 83 GLU A C 1
ATOM 669 O O . GLU A 1 83 ? 8.973 1.722 0.635 1.00 95.69 83 GLU A O 1
ATOM 674 N N . ALA A 1 84 ? 10.059 3.657 0.302 1.00 90.00 84 ALA A N 1
ATOM 675 C CA . ALA A 1 84 ? 9.982 4.066 1.700 1.00 90.00 84 ALA A CA 1
ATOM 676 C C . ALA A 1 84 ? 8.537 4.386 2.131 1.00 90.00 84 ALA A C 1
ATOM 678 O O . ALA A 1 84 ? 8.134 4.039 3.251 1.00 90.00 84 ALA A O 1
ATOM 679 N N . GLU A 1 85 ? 7.755 5.008 1.248 1.00 97.25 85 GLU A N 1
ATOM 680 C CA . GLU A 1 85 ? 6.336 5.295 1.435 1.00 97.25 85 GLU A CA 1
ATOM 681 C C . GLU A 1 85 ? 5.497 4.015 1.502 1.00 97.25 85 GLU A C 1
ATOM 683 O O . GLU A 1 85 ? 4.695 3.882 2.428 1.00 97.25 85 GLU A O 1
ATOM 688 N N . HIS A 1 86 ? 5.733 3.020 0.643 1.00 96.62 86 HIS A N 1
ATOM 689 C CA . HIS A 1 86 ? 5.060 1.718 0.732 1.00 96.62 86 HIS A CA 1
ATOM 690 C C . HIS A 1 86 ? 5.315 1.054 2.085 1.00 96.62 86 HIS A C 1
ATOM 692 O O . HIS A 1 86 ? 4.389 0.613 2.776 1.00 96.62 86 HIS A O 1
ATOM 698 N N . ALA A 1 87 ? 6.577 1.049 2.527 1.00 85.31 87 ALA A N 1
ATOM 699 C CA . ALA A 1 87 ? 6.942 0.525 3.836 1.00 85.31 87 ALA A CA 1
ATOM 700 C C . ALA A 1 87 ? 6.246 1.294 4.976 1.00 85.31 87 ALA A C 1
ATOM 702 O O . ALA A 1 87 ? 5.813 0.688 5.961 1.00 85.31 87 ALA A O 1
ATOM 703 N N . GLN A 1 88 ? 6.101 2.617 4.854 1.00 88.62 88 GLN A N 1
ATOM 704 C CA . GLN A 1 88 ? 5.328 3.431 5.794 1.00 88.62 88 GLN A CA 1
ATOM 705 C C . GLN A 1 88 ? 3.839 3.073 5.784 1.00 88.62 88 GLN A C 1
ATOM 707 O O . GLN A 1 88 ? 3.256 2.915 6.860 1.00 88.62 88 GLN A O 1
ATOM 712 N N . GLY A 1 89 ? 3.231 2.902 4.609 1.00 87.12 89 GLY A N 1
ATOM 713 C CA . GLY A 1 89 ? 1.845 2.463 4.454 1.00 87.12 89 GLY A CA 1
ATOM 714 C C . GLY A 1 89 ? 1.595 1.137 5.172 1.00 87.12 89 GLY A C 1
ATOM 715 O O . GLY A 1 89 ? 0.711 1.053 6.032 1.00 87.12 89 GLY A O 1
ATOM 716 N N . ARG A 1 90 ? 2.458 0.138 4.934 1.00 90.00 90 ARG A N 1
ATOM 717 C CA . ARG A 1 90 ? 2.420 -1.170 5.614 1.00 90.00 90 ARG A CA 1
ATOM 718 C C . ARG A 1 90 ? 2.464 -1.033 7.140 1.00 90.00 90 ARG A C 1
ATOM 720 O O . ARG A 1 90 ? 1.635 -1.633 7.831 1.00 90.00 90 ARG A O 1
ATOM 727 N N . ARG A 1 91 ? 3.364 -0.198 7.682 1.00 86.12 91 ARG A N 1
ATOM 728 C CA . ARG A 1 91 ? 3.453 0.073 9.134 1.00 86.12 91 ARG A CA 1
ATOM 729 C C . ARG A 1 91 ? 2.175 0.702 9.686 1.00 86.12 91 ARG A C 1
ATOM 731 O O . ARG A 1 91 ? 1.678 0.273 10.729 1.00 86.12 91 ARG A O 1
ATOM 738 N N . THR A 1 92 ? 1.628 1.703 9.003 1.00 85.56 92 THR A N 1
ATOM 739 C CA . THR A 1 92 ? 0.411 2.403 9.439 1.00 85.56 92 THR A CA 1
ATOM 740 C C . THR A 1 92 ? -0.787 1.458 9.474 1.00 85.56 92 THR A C 1
ATOM 742 O O . THR A 1 92 ? -1.499 1.406 10.476 1.00 85.56 92 THR A O 1
ATOM 745 N N . VAL A 1 93 ? -0.965 0.636 8.439 1.00 87.75 93 VAL A N 1
ATOM 746 C CA . VAL A 1 93 ? -2.062 -0.341 8.359 1.00 87.75 93 VAL A CA 1
ATOM 747 C C . VAL A 1 93 ? -1.885 -1.468 9.383 1.00 87.75 93 VAL A C 1
ATOM 749 O O . VAL A 1 93 ? -2.860 -1.915 9.987 1.00 87.75 93 VAL A O 1
ATOM 752 N N . ALA A 1 94 ? -0.649 -1.899 9.660 1.00 81.12 94 ALA A N 1
ATOM 753 C CA . ALA A 1 94 ? -0.369 -2.837 10.747 1.00 81.12 94 ALA A CA 1
ATOM 754 C C . ALA A 1 94 ? -0.759 -2.266 12.119 1.00 81.12 94 ALA A C 1
ATOM 756 O O . ALA A 1 94 ? -1.423 -2.950 12.900 1.00 81.12 94 ALA A O 1
ATOM 757 N N . ARG A 1 95 ? -0.426 -0.998 12.393 1.00 87.00 95 ARG A N 1
ATOM 758 C CA . ARG A 1 95 ? -0.875 -0.303 13.610 1.00 87.00 95 ARG A CA 1
ATOM 759 C C . ARG A 1 95 ? -2.397 -0.190 13.657 1.00 87.00 95 ARG A C 1
ATOM 761 O O . ARG A 1 95 ? -2.974 -0.449 14.706 1.00 87.00 95 ARG A O 1
ATOM 768 N N . MET A 1 96 ? -3.047 0.125 12.536 1.00 90.38 96 MET A N 1
ATOM 769 C CA . MET A 1 96 ? -4.509 0.213 12.440 1.00 90.38 96 MET A CA 1
ATOM 770 C C . MET A 1 96 ? -5.187 -1.103 12.846 1.00 90.38 96 MET A C 1
ATOM 772 O O . MET A 1 96 ? -6.126 -1.080 13.639 1.00 90.38 96 MET A O 1
ATOM 776 N N . ALA A 1 97 ? -4.655 -2.247 12.401 1.00 82.62 97 ALA A N 1
ATOM 777 C CA . ALA A 1 97 ? -5.133 -3.565 12.819 1.00 82.62 97 ALA A CA 1
ATOM 778 C C . ALA A 1 97 ? -4.976 -3.803 14.330 1.00 82.62 97 ALA A C 1
ATOM 780 O O . ALA A 1 97 ? -5.920 -4.240 14.979 1.00 82.62 97 ALA A O 1
ATOM 781 N N . LEU A 1 98 ? -3.828 -3.450 14.918 1.00 80.50 98 LEU A N 1
ATOM 782 C CA . LEU A 1 98 ? -3.606 -3.590 16.364 1.00 80.50 98 LEU A CA 1
ATOM 783 C C . LEU A 1 98 ? -4.547 -2.701 17.191 1.00 80.50 98 LEU A C 1
ATOM 785 O O . LEU A 1 98 ? -5.084 -3.131 18.212 1.00 80.50 98 LEU A O 1
ATOM 789 N N . VAL A 1 99 ? -4.759 -1.452 16.766 1.00 87.94 99 VAL A N 1
ATOM 790 C CA . VAL A 1 99 ? -5.664 -0.531 17.468 1.00 87.94 99 VAL A CA 1
ATOM 791 C C . VAL A 1 99 ? -7.121 -0.981 17.329 1.00 87.94 99 VAL A C 1
ATOM 793 O O . VAL A 1 99 ? -7.871 -0.885 18.300 1.00 87.94 99 VAL A O 1
ATOM 796 N N . ARG A 1 100 ? -7.517 -1.543 16.180 1.00 91.38 100 ARG A N 1
ATOM 797 C CA . ARG A 1 100 ? -8.842 -2.154 15.999 1.00 91.38 100 ARG A CA 1
ATOM 798 C C . ARG A 1 100 ? -9.108 -3.252 17.034 1.00 91.38 100 ARG A C 1
ATOM 800 O O . ARG A 1 100 ? -10.186 -3.252 17.623 1.00 91.38 100 ARG A O 1
ATOM 807 N N . GLU A 1 101 ? -8.144 -4.132 17.305 1.00 83.44 101 GLU A N 1
ATOM 808 C CA . GLU A 1 101 ? -8.305 -5.176 18.332 1.00 83.44 101 GLU A CA 1
ATOM 809 C C . GLU A 1 101 ? -8.551 -4.583 19.727 1.00 83.44 101 GLU A C 1
ATOM 811 O O . GLU A 1 101 ? -9.427 -5.041 20.458 1.00 83.44 101 GLU A O 1
ATOM 816 N N . ARG A 1 102 ? -7.859 -3.493 20.083 1.00 89.81 102 ARG A N 1
ATOM 817 C CA . ARG A 1 102 ? -8.114 -2.779 21.348 1.00 89.81 102 ARG A CA 1
ATOM 818 C C . ARG A 1 102 ? -9.528 -2.198 21.409 1.00 89.81 102 ARG A C 1
ATOM 820 O O . ARG A 1 102 ? -10.180 -2.289 22.448 1.00 89.81 102 ARG A O 1
ATOM 827 N N . VAL A 1 103 ? -10.018 -1.633 20.303 1.00 91.88 103 VAL A N 1
ATOM 828 C CA . VAL A 1 103 ? -11.399 -1.132 20.208 1.00 91.88 103 VAL A CA 1
ATOM 829 C C . VAL A 1 103 ? -12.407 -2.267 20.411 1.00 91.88 103 VAL A C 1
ATOM 831 O O . VAL A 1 103 ? -13.363 -2.087 21.164 1.00 91.88 103 VAL A O 1
ATOM 834 N N . LEU A 1 104 ? -12.178 -3.442 19.814 1.00 86.12 104 LEU A N 1
ATOM 835 C CA . LEU A 1 104 ? -13.020 -4.629 20.016 1.00 86.12 104 LEU A CA 1
ATOM 836 C C . LEU A 1 104 ? -13.038 -5.098 21.477 1.00 86.12 104 LEU A C 1
ATOM 838 O O . LEU A 1 104 ? -14.077 -5.526 21.972 1.00 86.12 104 LEU A O 1
ATOM 842 N N . MET A 1 105 ? -11.920 -4.954 22.191 1.00 91.06 105 MET A N 1
ATOM 843 C CA . MET A 1 105 ? -11.821 -5.242 23.627 1.00 91.06 105 MET A CA 1
ATOM 844 C C . MET A 1 105 ? -12.442 -4.154 24.5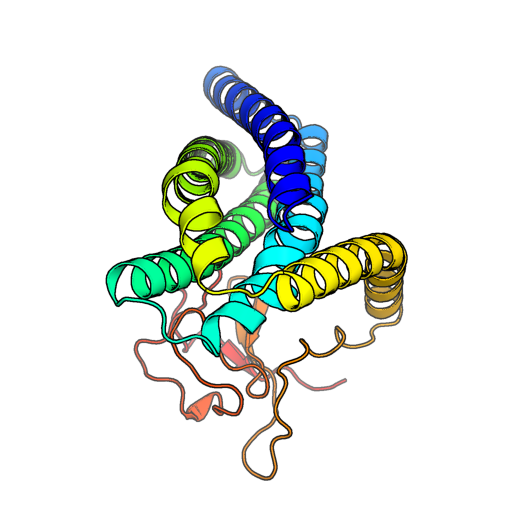26 1.00 91.06 105 MET A C 1
ATOM 846 O O . MET A 1 105 ? -12.386 -4.260 25.750 1.00 91.06 105 MET A O 1
ATOM 850 N N . GLY A 1 106 ? -13.050 -3.110 23.951 1.00 90.88 106 GLY A N 1
ATOM 851 C CA . GLY A 1 106 ? -13.755 -2.058 24.688 1.00 90.88 106 GLY A CA 1
ATOM 852 C C . GLY A 1 106 ? -12.883 -0.882 25.141 1.00 90.88 106 GLY A C 1
ATOM 853 O O . GLY A 1 106 ? -13.345 -0.048 25.926 1.00 90.88 106 GLY A O 1
ATOM 854 N N . ASP A 1 107 ? -11.645 -0.768 24.650 1.00 91.81 107 ASP A N 1
ATOM 855 C CA . ASP A 1 107 ? -10.768 0.364 24.950 1.00 91.81 107 ASP A CA 1
ATOM 856 C C . ASP A 1 107 ? -11.267 1.648 24.262 1.00 91.81 107 ASP A C 1
ATOM 858 O O . ASP A 1 107 ? -11.046 1.898 23.075 1.00 91.81 107 ASP A O 1
ATOM 862 N N . LYS A 1 108 ? -11.928 2.511 25.040 1.00 91.19 108 LYS A N 1
ATOM 863 C CA . LYS A 1 108 ? -12.462 3.792 24.554 1.00 91.19 108 LYS A CA 1
ATOM 864 C C . LYS A 1 108 ? -11.375 4.787 24.138 1.00 91.19 108 LYS A C 1
ATOM 866 O O . LYS A 1 108 ? -11.659 5.678 23.338 1.00 91.19 108 LYS A O 1
ATOM 871 N N . ALA A 1 109 ? -10.154 4.681 24.668 1.00 90.25 109 ALA A N 1
ATOM 872 C CA . ALA A 1 109 ? -9.055 5.552 24.256 1.00 90.25 109 ALA A CA 1
ATOM 873 C C . ALA A 1 109 ? -8.571 5.184 22.846 1.00 90.25 109 ALA A C 1
ATOM 875 O O . ALA A 1 109 ? -8.335 6.080 22.033 1.00 90.25 109 ALA A O 1
ATOM 876 N N . ALA A 1 110 ? -8.555 3.886 22.523 1.00 93.69 110 ALA A N 1
ATOM 877 C CA . ALA A 1 110 ? -8.150 3.368 21.216 1.00 93.69 110 ALA A CA 1
ATOM 878 C C . ALA A 1 110 ? -9.030 3.867 20.054 1.00 93.69 110 ALA A C 1
ATOM 880 O O . ALA A 1 110 ? -8.551 3.969 18.929 1.00 93.69 110 ALA A O 1
ATOM 881 N N . VAL A 1 111 ? -10.286 4.259 20.303 1.00 97.69 111 VAL A N 1
ATOM 882 C CA . VAL A 1 111 ? -11.174 4.832 19.269 1.00 97.69 111 VAL A CA 1
ATOM 883 C C . VAL A 1 111 ? -10.580 6.100 18.649 1.00 97.69 111 VAL A C 1
ATOM 885 O O . VAL A 1 111 ? -10.646 6.296 17.435 1.00 97.69 111 VAL A O 1
ATOM 888 N N . ARG A 1 112 ? -9.976 6.970 19.473 1.00 95.62 112 ARG A N 1
ATOM 889 C CA . ARG A 1 112 ? -9.359 8.208 18.979 1.00 95.62 112 ARG A CA 1
ATOM 890 C C . ARG A 1 112 ? -8.071 7.935 18.209 1.00 95.62 112 ARG A C 1
ATOM 892 O O . ARG A 1 112 ? -7.806 8.653 17.245 1.00 95.62 112 ARG A O 1
ATOM 899 N N . ASP A 1 113 ? -7.317 6.925 18.617 1.00 95.81 113 ASP A N 1
ATOM 900 C CA . ASP A 1 113 ? -6.096 6.506 17.929 1.00 95.81 113 ASP A CA 1
ATOM 901 C C . ASP A 1 113 ? -6.432 5.870 16.574 1.00 95.81 113 ASP A C 1
ATOM 903 O O . ASP A 1 113 ? -5.783 6.162 15.572 1.00 95.81 113 ASP A O 1
ATOM 907 N N . LEU A 1 114 ? -7.495 5.061 16.516 1.00 97.88 114 LEU A N 1
ATOM 908 C CA . LEU A 1 114 ? -7.949 4.414 15.288 1.00 97.88 114 LEU A CA 1
ATOM 909 C C . LEU A 1 114 ? -8.368 5.446 14.240 1.00 97.88 114 LEU A C 1
ATOM 911 O O . LEU A 1 114 ? -7.912 5.384 13.103 1.00 97.88 114 LEU A O 1
ATOM 915 N N . ALA A 1 115 ? -9.182 6.427 14.638 1.00 98.44 115 ALA A N 1
ATOM 916 C CA . ALA A 1 115 ? -9.594 7.500 13.739 1.00 98.44 115 ALA A CA 1
ATOM 917 C C . ALA A 1 115 ? -8.399 8.321 13.220 1.00 98.44 115 ALA A C 1
ATOM 919 O O . ALA A 1 115 ? -8.394 8.682 12.049 1.00 98.44 115 ALA A O 1
ATOM 920 N N . ALA A 1 116 ? -7.372 8.561 14.051 1.00 98.19 116 ALA A N 1
ATOM 921 C CA . ALA A 1 116 ? -6.152 9.253 13.613 1.00 98.19 116 ALA A CA 1
ATOM 922 C C . ALA A 1 116 ? -5.416 8.454 12.533 1.00 98.19 116 ALA A C 1
ATOM 924 O O . ALA A 1 116 ? -5.054 9.001 11.501 1.00 98.19 116 ALA A O 1
ATOM 925 N N . LEU A 1 117 ? -5.245 7.145 12.740 1.00 97.88 117 LEU A N 1
ATOM 926 C CA . LEU A 1 117 ? -4.581 6.279 11.764 1.00 97.88 117 LEU A CA 1
ATOM 927 C C . LEU A 1 117 ? -5.344 6.220 10.436 1.00 97.88 117 LEU A C 1
ATOM 929 O O . LEU A 1 117 ? -4.728 6.228 9.374 1.00 97.88 117 LEU A O 1
ATOM 933 N N . MET A 1 118 ? -6.677 6.195 10.483 1.00 98.75 118 MET A N 1
ATOM 934 C CA . MET A 1 118 ? -7.506 6.241 9.277 1.00 98.75 118 MET A CA 1
ATOM 935 C C . MET A 1 118 ? -7.397 7.593 8.553 1.00 98.75 118 MET A C 1
ATOM 937 O O . MET A 1 118 ? -7.326 7.615 7.328 1.00 98.75 118 MET A O 1
ATOM 941 N N . GLU A 1 119 ? -7.336 8.710 9.286 1.00 98.69 119 GLU A N 1
ATOM 942 C CA . GLU A 1 119 ? -7.076 10.050 8.732 1.00 98.69 119 GLU A CA 1
ATOM 943 C C . GLU A 1 119 ? -5.679 10.147 8.096 1.00 98.69 119 GLU A C 1
ATOM 945 O O . GLU A 1 119 ? -5.520 10.764 7.041 1.00 98.69 119 GLU A O 1
ATOM 950 N N . ASP A 1 120 ? -4.672 9.523 8.710 1.00 98.44 120 ASP A N 1
ATOM 951 C CA . ASP A 1 120 ? -3.309 9.468 8.177 1.00 98.44 120 ASP A CA 1
ATOM 952 C C . ASP A 1 120 ? -3.270 8.672 6.866 1.00 98.44 120 ASP A C 1
ATOM 954 O O . ASP A 1 120 ? -2.724 9.154 5.875 1.00 98.44 120 ASP A O 1
ATOM 958 N N . VAL A 1 121 ? -3.923 7.503 6.818 1.00 98.31 121 VAL A N 1
ATOM 959 C CA . VAL A 1 121 ? -4.107 6.707 5.589 1.00 98.31 121 VAL A CA 1
ATOM 960 C C . VAL A 1 121 ? -4.834 7.520 4.512 1.00 98.31 121 VAL A C 1
ATOM 962 O O . VAL A 1 121 ? -4.386 7.563 3.366 1.00 98.31 121 VAL A O 1
ATOM 965 N N . ALA A 1 122 ? -5.919 8.205 4.883 1.00 98.62 122 ALA A N 1
ATOM 966 C CA . ALA A 1 122 ? -6.718 9.036 3.986 1.00 98.62 122 ALA A CA 1
ATOM 967 C C . ALA A 1 122 ? -5.936 10.193 3.353 1.00 98.62 122 ALA A C 1
ATOM 969 O O . ALA A 1 122 ? -6.205 10.574 2.214 1.00 98.62 122 ALA A O 1
ATOM 970 N N . ARG A 1 123 ? -4.968 10.752 4.082 1.00 98.56 123 ARG A N 1
ATOM 971 C CA . ARG A 1 123 ? -4.101 11.829 3.595 1.00 98.56 123 ARG A CA 1
ATOM 972 C C . ARG A 1 123 ? -2.920 11.309 2.783 1.00 98.56 123 ARG A C 1
ATOM 974 O O . ARG A 1 123 ? -2.514 11.961 1.828 1.00 98.56 123 ARG A O 1
ATOM 981 N N . PHE A 1 124 ? -2.368 10.169 3.187 1.00 98.56 124 PHE A N 1
ATOM 982 C CA . PHE A 1 124 ? -1.167 9.578 2.608 1.00 98.56 124 PHE A CA 1
ATOM 983 C C . PHE A 1 124 ? -1.385 9.127 1.158 1.00 98.56 124 PHE A C 1
ATOM 985 O O . PHE A 1 124 ? -0.701 9.615 0.261 1.00 98.56 124 PHE A O 1
ATOM 992 N N . TYR A 1 125 ? -2.370 8.257 0.914 1.00 98.38 125 TYR A N 1
ATOM 993 C CA . TYR A 1 125 ? -2.527 7.602 -0.391 1.00 98.38 125 TYR A CA 1
ATOM 994 C C . TYR A 1 125 ? -2.755 8.562 -1.569 1.00 98.38 125 TYR A C 1
ATOM 996 O O . TYR A 1 125 ? -2.122 8.355 -2.596 1.00 98.38 125 TYR A O 1
ATOM 1004 N N . PRO A 1 126 ? -3.582 9.623 -1.481 1.00 98.56 126 PRO A N 1
ATOM 1005 C CA . PRO A 1 126 ? -3.771 10.527 -2.618 1.00 98.56 126 PRO A CA 1
ATOM 1006 C C . PRO A 1 126 ? -2.493 11.276 -3.018 1.00 98.56 126 PRO A C 1
ATOM 1008 O O . PRO A 1 126 ? -2.278 11.529 -4.199 1.00 98.56 126 PRO A O 1
ATOM 1011 N N . LEU A 1 127 ? -1.646 11.635 -2.046 1.00 98.38 127 LEU A N 1
ATOM 1012 C CA . LEU A 1 127 ? -0.365 12.303 -2.307 1.00 98.38 127 LEU A CA 1
ATOM 1013 C C . LEU A 1 127 ? 0.651 11.340 -2.924 1.00 98.38 127 LEU A C 1
ATOM 1015 O O . LEU A 1 127 ? 1.368 11.711 -3.850 1.00 98.38 127 LEU A O 1
ATOM 1019 N N . HIS A 1 128 ? 0.677 10.114 -2.415 1.00 98.44 128 HIS A N 1
ATOM 1020 C CA . HIS A 1 128 ? 1.515 9.031 -2.906 1.00 98.44 128 HIS A CA 1
ATOM 1021 C C . HIS A 1 128 ? 1.153 8.640 -4.353 1.00 98.44 128 HIS A C 1
ATOM 1023 O O . HIS A 1 128 ? 1.983 8.783 -5.246 1.00 98.44 128 HIS A O 1
ATOM 1029 N N . ILE A 1 129 ? -0.127 8.355 -4.622 1.00 98.62 129 ILE A N 1
ATOM 1030 C CA . ILE A 1 129 ? -0.653 8.056 -5.967 1.00 98.62 129 ILE A CA 1
ATOM 1031 C C . ILE A 1 129 ? -0.388 9.206 -6.945 1.00 98.62 129 ILE A C 1
ATOM 1033 O O . ILE A 1 129 ? -0.040 8.986 -8.102 1.00 98.62 129 ILE A O 1
ATOM 1037 N N . ALA A 1 130 ? -0.537 10.462 -6.508 1.00 98.19 130 ALA A N 1
ATOM 1038 C CA . ALA A 1 130 ? -0.234 11.604 -7.368 1.00 98.19 130 ALA A CA 1
ATOM 1039 C C . ALA A 1 130 ? 1.252 11.654 -7.757 1.00 98.19 130 ALA A C 1
ATOM 1041 O O . ALA A 1 130 ? 1.572 12.026 -8.886 1.00 98.19 130 ALA A O 1
ATOM 1042 N N . LYS A 1 131 ? 2.156 11.270 -6.850 1.00 98.31 131 LYS A N 1
ATOM 1043 C CA . LYS A 1 131 ? 3.594 11.188 -7.126 1.00 98.31 131 LYS A CA 1
ATOM 1044 C C . LYS A 1 131 ? 3.891 10.118 -8.172 1.00 98.31 131 LYS A C 1
ATOM 1046 O O . LYS A 1 131 ? 4.634 10.386 -9.114 1.00 98.31 131 LYS A O 1
ATOM 1051 N N . GLU A 1 132 ? 3.265 8.957 -8.058 1.00 98.25 132 GLU A N 1
ATOM 1052 C CA . GLU A 1 132 ? 3.374 7.877 -9.041 1.00 98.25 132 GLU A CA 1
ATOM 1053 C C . GLU A 1 132 ? 2.837 8.298 -10.405 1.00 98.25 132 GLU A C 1
ATOM 1055 O O . GLU A 1 132 ? 3.595 8.361 -11.376 1.00 98.25 132 GLU A O 1
ATOM 1060 N N . ASP A 1 133 ? 1.558 8.677 -10.461 1.00 97.69 133 ASP A N 1
ATOM 1061 C CA . ASP A 1 133 ? 0.845 8.981 -11.702 1.00 97.69 133 ASP A CA 1
ATOM 1062 C C . ASP A 1 133 ? 1.464 10.168 -12.452 1.00 97.69 133 ASP A C 1
ATOM 1064 O O . ASP A 1 133 ? 1.552 10.149 -13.681 1.00 97.69 133 ASP A O 1
ATOM 1068 N N . GLN A 1 134 ? 1.866 11.221 -11.730 1.00 93.69 134 GLN A N 1
ATOM 1069 C CA . GLN A 1 134 ? 2.260 12.495 -12.342 1.00 93.69 134 GLN A CA 1
ATOM 1070 C C . GLN A 1 134 ? 3.773 12.672 -12.453 1.00 93.69 134 GLN A C 1
ATOM 1072 O O . GLN A 1 134 ? 4.232 13.300 -13.407 1.00 93.69 134 GLN A O 1
ATOM 1077 N N . ALA A 1 135 ? 4.547 12.166 -11.489 1.00 92.94 135 ALA A N 1
ATOM 1078 C CA . ALA A 1 135 ? 5.979 12.450 -11.398 1.00 92.94 135 ALA A CA 1
ATOM 1079 C C . ALA A 1 135 ? 6.876 11.249 -11.725 1.00 92.94 135 ALA A C 1
ATOM 1081 O O . ALA A 1 135 ? 8.038 11.467 -12.074 1.00 92.94 135 ALA A O 1
ATOM 1082 N N . PHE A 1 136 ? 6.375 10.010 -11.641 1.00 98.06 136 PHE A N 1
ATOM 1083 C CA . PHE A 1 136 ? 7.223 8.820 -11.751 1.00 98.06 136 PHE A CA 1
ATOM 1084 C C . PHE A 1 136 ? 6.900 7.911 -12.942 1.00 98.06 136 PHE A C 1
ATOM 1086 O O . PHE A 1 136 ? 7.793 7.619 -13.738 1.00 98.06 136 PHE A O 1
ATOM 1093 N N . PHE A 1 137 ? 5.644 7.483 -13.098 1.00 97.81 137 PHE A N 1
ATOM 1094 C CA . PHE A 1 137 ? 5.253 6.426 -14.034 1.00 97.81 137 PHE A CA 1
ATOM 1095 C C . PHE A 1 137 ? 5.574 6.743 -15.487 1.00 97.81 137 PHE A C 1
ATOM 1097 O O . PHE A 1 137 ? 6.209 5.936 -16.158 1.00 97.81 137 PHE A O 1
ATOM 1104 N N . LEU A 1 138 ? 5.146 7.898 -15.999 1.00 96.50 138 LEU A N 1
ATOM 1105 C CA . LEU A 1 138 ? 5.403 8.227 -17.399 1.00 96.50 138 LEU A CA 1
ATOM 1106 C C . LEU A 1 138 ? 6.904 8.469 -17.668 1.00 96.50 138 LEU A C 1
ATOM 1108 O O . LEU A 1 138 ? 7.421 7.852 -18.600 1.00 96.50 138 LEU A O 1
ATOM 1112 N N . PRO A 1 139 ? 7.634 9.264 -16.853 1.00 97.38 139 PRO A N 1
ATOM 1113 C CA . PRO A 1 139 ? 9.072 9.461 -17.048 1.00 97.38 139 PRO A CA 1
ATOM 1114 C C . PRO A 1 139 ? 9.904 8.174 -16.996 1.00 97.38 139 PRO A C 1
ATOM 1116 O O . PRO A 1 139 ? 10.868 8.037 -17.746 1.00 97.38 139 PRO A O 1
ATOM 1119 N N . CYS A 1 140 ? 9.562 7.206 -16.136 1.00 96.88 140 CYS A N 1
ATOM 1120 C CA . CYS A 1 140 ? 10.365 5.988 -16.011 1.00 96.88 140 CYS A CA 1
ATOM 1121 C C . CYS A 1 140 ? 10.228 5.037 -17.212 1.00 96.88 140 CYS A C 1
ATOM 1123 O O . CYS A 1 140 ? 11.147 4.258 -17.475 1.00 96.88 140 CYS A O 1
ATOM 1125 N N . MET A 1 141 ? 9.148 5.144 -17.998 1.00 97.31 141 MET A N 1
ATOM 1126 C CA . MET A 1 141 ? 8.965 4.342 -19.216 1.00 97.31 141 MET A CA 1
ATOM 1127 C C . MET A 1 141 ? 10.003 4.647 -20.301 1.00 97.31 141 MET A C 1
ATOM 1129 O O . MET A 1 141 ? 10.304 3.766 -21.103 1.00 97.31 141 MET A O 1
ATOM 1133 N N . GLU A 1 142 ? 10.597 5.846 -20.315 1.00 96.50 142 GLU A N 1
ATOM 1134 C CA . GLU A 1 142 ? 11.635 6.223 -21.290 1.00 96.50 142 GLU A CA 1
ATOM 1135 C C . GLU A 1 142 ? 12.915 5.375 -21.165 1.00 96.50 142 GLU A C 1
ATOM 1137 O O . GLU A 1 142 ? 13.692 5.269 -22.112 1.00 96.50 142 GLU A O 1
ATOM 1142 N N . PHE A 1 143 ? 13.117 4.727 -20.013 1.00 97.62 143 PHE A N 1
ATOM 1143 C CA . PHE A 1 143 ? 14.292 3.902 -19.713 1.00 97.62 143 PHE A CA 1
ATOM 1144 C C . PHE A 1 143 ? 14.073 2.406 -19.984 1.00 97.62 143 PHE A C 1
ATOM 1146 O O . PHE A 1 143 ? 14.953 1.586 -19.702 1.00 97.62 143 PHE A O 1
ATOM 1153 N N . LEU A 1 144 ? 12.907 2.045 -20.524 1.00 97.62 144 LEU A N 1
ATOM 1154 C CA . LEU A 1 144 ? 12.510 0.675 -20.824 1.00 97.62 144 LEU A CA 1
ATOM 1155 C C . LEU A 1 144 ? 12.214 0.540 -22.316 1.00 97.62 144 LEU A C 1
ATOM 1157 O O . LEU A 1 144 ? 11.404 1.285 -22.872 1.00 97.62 144 LEU A O 1
ATOM 1161 N N . SER A 1 145 ? 12.834 -0.444 -22.966 1.00 97.50 145 SER A N 1
ATOM 1162 C CA . SER A 1 145 ? 12.538 -0.743 -24.368 1.00 97.50 145 SER A CA 1
ATOM 1163 C C . SER A 1 145 ? 11.100 -1.250 -24.540 1.00 97.50 145 SER A C 1
ATOM 1165 O O . SER A 1 145 ? 10.474 -1.726 -23.593 1.00 97.50 145 SER A O 1
ATOM 1167 N N . ALA A 1 146 ? 10.570 -1.210 -25.764 1.00 97.50 146 ALA A N 1
ATOM 1168 C CA . ALA A 1 146 ? 9.231 -1.738 -26.044 1.00 97.50 146 ALA A CA 1
ATOM 1169 C C . ALA A 1 146 ? 9.093 -3.234 -25.691 1.00 97.50 146 ALA A C 1
ATOM 1171 O O . ALA A 1 146 ? 8.040 -3.661 -25.221 1.00 97.50 146 ALA A O 1
ATOM 1172 N N . GLU A 1 147 ? 10.157 -4.021 -25.880 1.00 97.94 147 GLU A N 1
ATOM 1173 C CA . GLU A 1 147 ? 10.192 -5.437 -25.499 1.00 97.94 147 GLU A CA 1
ATOM 1174 C C . GLU A 1 147 ? 10.180 -5.606 -23.974 1.00 97.94 147 GLU A C 1
ATOM 1176 O O . GLU A 1 147 ? 9.451 -6.441 -23.446 1.00 97.94 147 GLU A O 1
ATOM 1181 N N . GLU A 1 148 ? 10.941 -4.782 -23.250 1.00 98.06 148 GLU A N 1
ATOM 1182 C CA . GLU A 1 148 ? 10.942 -4.787 -21.786 1.00 98.06 148 GLU A CA 1
ATOM 1183 C C . GLU A 1 148 ? 9.578 -4.401 -21.231 1.00 98.06 148 GLU A C 1
ATOM 1185 O O . GLU A 1 148 ? 9.053 -5.097 -20.371 1.00 98.06 148 GLU A O 1
ATOM 1190 N N . GLN A 1 149 ? 8.963 -3.354 -21.775 1.00 98.38 149 GLN A N 1
ATOM 1191 C CA . GLN A 1 149 ? 7.607 -2.964 -21.411 1.00 98.38 149 GLN A CA 1
ATOM 1192 C C . GLN A 1 149 ? 6.600 -4.091 -21.686 1.00 98.38 149 GLN A C 1
ATOM 1194 O O . GLN A 1 149 ? 5.768 -4.389 -20.834 1.00 98.38 149 GLN A O 1
ATOM 1199 N N . ALA A 1 150 ? 6.682 -4.773 -22.830 1.00 98.00 150 ALA A N 1
ATOM 1200 C CA . ALA A 1 150 ? 5.808 -5.912 -23.109 1.00 98.00 150 ALA A CA 1
ATOM 1201 C C . ALA A 1 150 ? 5.987 -7.048 -22.082 1.00 98.00 150 ALA A C 1
ATOM 1203 O O . ALA A 1 150 ? 4.991 -7.567 -21.578 1.00 98.00 150 ALA A O 1
ATOM 1204 N N . ARG A 1 151 ? 7.235 -7.375 -21.713 1.00 98.25 151 ARG A N 1
ATOM 1205 C CA . ARG A 1 151 ? 7.533 -8.386 -20.684 1.00 98.25 151 ARG A CA 1
ATOM 1206 C C . ARG A 1 151 ? 7.009 -7.998 -19.306 1.00 98.25 151 ARG A C 1
ATOM 1208 O O . ARG A 1 151 ? 6.362 -8.815 -18.667 1.00 98.25 151 ARG A O 1
ATOM 1215 N N . LEU A 1 152 ? 7.232 -6.761 -18.858 1.00 98.19 152 LEU A N 1
ATOM 1216 C CA . LEU A 1 152 ? 6.753 -6.304 -17.546 1.00 98.19 152 LEU A CA 1
ATOM 1217 C C . LEU A 1 152 ? 5.223 -6.346 -17.458 1.00 98.19 152 LEU A C 1
ATOM 1219 O O . LEU A 1 152 ? 4.672 -6.696 -16.417 1.00 98.19 152 LEU A O 1
ATOM 1223 N N . LEU A 1 153 ? 4.533 -6.026 -18.556 1.00 97.88 153 LEU A N 1
ATOM 1224 C CA . LEU A 1 153 ? 3.079 -6.139 -18.630 1.00 97.88 153 LEU A CA 1
ATOM 1225 C C . LEU A 1 153 ? 2.615 -7.604 -18.516 1.00 97.88 153 LEU A C 1
ATOM 1227 O O . LEU A 1 153 ? 1.669 -7.888 -17.784 1.00 97.88 153 LEU A O 1
ATOM 1231 N N . GLU A 1 154 ? 3.283 -8.534 -19.203 1.00 98.06 154 GLU A N 1
ATOM 1232 C CA . GLU A 1 154 ? 3.006 -9.973 -19.095 1.00 98.06 154 GLU A CA 1
ATOM 1233 C C . GLU A 1 154 ? 3.290 -10.511 -17.683 1.00 98.06 154 GLU A C 1
ATOM 1235 O O . GLU A 1 154 ? 2.454 -11.217 -17.115 1.00 98.06 154 GLU A O 1
ATOM 1240 N N . GLU A 1 155 ? 4.419 -10.127 -17.080 1.00 97.88 155 GLU A N 1
ATOM 1241 C CA . GLU A 1 155 ? 4.759 -10.458 -15.692 1.00 97.88 155 GLU A CA 1
ATOM 1242 C C . GLU A 1 155 ? 3.691 -9.943 -14.717 1.00 97.88 155 GLU A C 1
ATOM 1244 O O . GLU A 1 155 ? 3.291 -10.682 -13.816 1.00 97.88 155 GLU A O 1
ATOM 1249 N N . GLY A 1 156 ? 3.177 -8.725 -14.927 1.00 97.19 156 GLY A N 1
ATOM 1250 C CA . GLY A 1 156 ? 2.085 -8.149 -14.139 1.00 97.19 156 GLY A CA 1
ATOM 1251 C C . GLY A 1 156 ? 0.791 -8.962 -14.231 1.00 97.19 156 GLY A C 1
ATOM 1252 O O . GLY A 1 156 ? 0.205 -9.306 -13.207 1.00 97.19 156 GLY A O 1
ATOM 1253 N N . PHE A 1 157 ? 0.376 -9.367 -15.435 1.00 97.19 157 PHE A N 1
ATOM 1254 C CA . PHE A 1 157 ? -0.797 -10.237 -15.590 1.00 97.19 157 PHE A CA 1
ATOM 1255 C C . PHE A 1 157 ? -0.593 -11.614 -14.950 1.00 97.19 157 PHE A C 1
ATOM 1257 O O . PHE A 1 157 ? -1.501 -12.151 -14.314 1.00 97.19 157 PHE A O 1
ATOM 1264 N N . ALA A 1 158 ? 0.600 -12.192 -15.092 1.00 95.75 158 ALA A N 1
ATOM 1265 C CA . ALA A 1 158 ? 0.936 -13.469 -14.477 1.00 95.75 158 ALA A CA 1
ATOM 1266 C C . ALA A 1 158 ? 0.974 -13.373 -12.939 1.00 95.75 158 ALA A C 1
ATOM 1268 O O . ALA A 1 158 ? 0.620 -14.333 -12.250 1.00 95.75 158 ALA A O 1
ATOM 1269 N N . PHE A 1 159 ? 1.393 -12.227 -12.398 1.00 93.50 159 PHE A N 1
ATOM 1270 C CA . PHE A 1 159 ? 1.341 -11.922 -10.971 1.00 93.50 159 PHE A CA 1
ATOM 1271 C C . PHE A 1 159 ? -0.108 -11.916 -10.470 1.00 93.50 159 PHE A C 1
ATOM 1273 O O . PHE A 1 159 ? -0.432 -12.659 -9.540 1.00 93.50 159 PHE A O 1
ATOM 1280 N N . ASP A 1 160 ? -0.994 -11.180 -11.145 1.00 93.50 160 ASP A N 1
ATOM 1281 C CA . ASP A 1 160 ? -2.415 -11.086 -10.789 1.00 93.50 160 ASP A CA 1
ATOM 1282 C C . ASP A 1 160 ? -3.112 -12.455 -10.821 1.00 93.50 160 ASP A C 1
ATOM 1284 O O . ASP A 1 160 ? -3.853 -12.806 -9.902 1.00 93.50 160 ASP A O 1
ATOM 1288 N N . GLN A 1 161 ? -2.820 -13.283 -11.833 1.00 94.88 161 GLN A N 1
ATOM 1289 C CA . GLN A 1 161 ? -3.377 -14.638 -11.951 1.00 94.88 161 GLN A CA 1
ATOM 1290 C C . GLN A 1 161 ? -3.018 -15.550 -10.769 1.00 94.88 161 GLN A C 1
ATOM 1292 O O . GLN A 1 161 ? -3.787 -16.450 -10.429 1.00 94.88 161 GLN A O 1
ATOM 1297 N N . ARG A 1 162 ? -1.859 -15.336 -10.134 1.00 90.12 162 ARG A N 1
ATOM 1298 C CA . ARG A 1 162 ? -1.412 -16.132 -8.981 1.00 90.12 162 ARG A CA 1
ATOM 1299 C C . ARG A 1 162 ? -1.824 -15.538 -7.640 1.00 90.12 162 ARG A C 1
ATOM 1301 O O . ARG A 1 162 ? -1.825 -16.271 -6.653 1.00 90.12 162 ARG A O 1
ATOM 1308 N N . LEU A 1 163 ? -2.201 -14.260 -7.592 1.00 87.06 163 LEU A N 1
ATOM 1309 C CA . LEU A 1 163 ? -2.413 -13.504 -6.358 1.00 87.06 163 LEU A CA 1
ATOM 1310 C C . LEU A 1 163 ? -3.335 -14.221 -5.361 1.00 87.06 163 LEU A C 1
ATOM 1312 O O . LEU A 1 163 ? -2.963 -14.407 -4.202 1.00 87.06 163 LEU A O 1
ATOM 1316 N N . LEU A 1 164 ? -4.512 -14.666 -5.814 1.00 86.94 164 LEU A N 1
ATOM 1317 C CA . LEU A 1 164 ? -5.478 -15.367 -4.961 1.00 86.94 164 LEU A CA 1
ATOM 1318 C C . LEU A 1 164 ? -4.920 -16.688 -4.430 1.00 86.94 164 LEU A C 1
ATOM 1320 O O . LEU A 1 164 ? -5.057 -16.983 -3.244 1.00 86.94 164 LEU A O 1
ATOM 1324 N N . HIS A 1 165 ? -4.274 -17.473 -5.295 1.00 88.19 165 HIS A N 1
ATOM 1325 C CA . HIS A 1 165 ? -3.695 -18.749 -4.894 1.00 88.19 165 HIS A CA 1
ATOM 1326 C C . HIS A 1 165 ? -2.593 -18.545 -3.850 1.00 88.19 165 HIS A C 1
ATOM 1328 O O . HIS A 1 165 ? -2.631 -19.174 -2.797 1.00 88.19 165 HIS A O 1
ATOM 1334 N N . THR A 1 166 ? -1.678 -17.601 -4.087 1.00 78.31 166 THR A N 1
ATOM 1335 C CA . THR A 1 166 ? -0.613 -17.248 -3.141 1.00 78.31 166 THR A CA 1
ATOM 1336 C C . THR A 1 166 ? -1.173 -16.748 -1.810 1.00 78.31 166 THR A C 1
ATOM 1338 O O . THR A 1 166 ? -0.677 -17.144 -0.757 1.00 78.31 166 THR A O 1
ATOM 1341 N N . HIS A 1 167 ? -2.223 -15.922 -1.827 1.00 80.25 167 HIS A N 1
ATOM 1342 C CA . HIS A 1 167 ? -2.861 -15.436 -0.605 1.00 80.25 167 HIS A CA 1
ATOM 1343 C C . HIS A 1 167 ? -3.439 -16.579 0.240 1.00 80.25 167 HIS A C 1
ATOM 1345 O O . HIS A 1 167 ? -3.145 -16.681 1.432 1.00 80.25 167 HIS A O 1
ATOM 1351 N N . PHE A 1 168 ? -4.235 -17.462 -0.366 1.00 82.12 168 PHE A N 1
ATOM 1352 C CA . PHE A 1 168 ? -4.868 -18.554 0.374 1.00 82.12 168 PHE A CA 1
ATOM 1353 C C . PHE A 1 168 ? -3.892 -19.661 0.762 1.00 82.12 168 PHE A C 1
ATOM 1355 O O . PHE A 1 168 ? -4.071 -20.272 1.814 1.00 82.12 168 PHE A O 1
ATOM 1362 N N . GLN A 1 169 ? -2.836 -19.880 -0.022 1.00 79.50 169 GLN A N 1
ATOM 1363 C CA . GLN A 1 169 ? -1.738 -20.751 0.380 1.00 79.50 169 GLN A CA 1
ATOM 1364 C C . GLN A 1 169 ? -1.048 -20.207 1.635 1.00 79.50 169 GLN A C 1
ATOM 1366 O O . GLN A 1 169 ? -0.918 -20.939 2.611 1.00 79.50 169 GLN A O 1
ATOM 1371 N N . ALA A 1 170 ? -0.705 -18.914 1.664 1.00 71.44 170 ALA A N 1
ATOM 1372 C CA . ALA A 1 170 ? -0.112 -18.291 2.847 1.00 71.44 170 ALA A CA 1
ATOM 1373 C C . ALA A 1 170 ? -1.040 -18.371 4.072 1.00 71.44 170 ALA A C 1
ATOM 1375 O O . ALA A 1 170 ? -0.584 -18.622 5.187 1.00 71.44 170 ALA A O 1
ATOM 1376 N N . LEU A 1 171 ? -2.351 -18.204 3.874 1.00 74.62 171 LEU A N 1
ATOM 1377 C CA . LEU A 1 171 ? -3.337 -18.381 4.939 1.00 74.62 171 LEU A CA 1
ATOM 1378 C C . LEU A 1 171 ? -3.351 -19.822 5.466 1.00 74.62 171 LEU A C 1
ATOM 1380 O O . LEU A 1 171 ? -3.361 -20.013 6.682 1.00 74.62 171 LEU A O 1
ATOM 1384 N N . ALA A 1 172 ? -3.351 -20.823 4.583 1.00 74.25 172 ALA A N 1
ATOM 1385 C CA . ALA A 1 172 ? -3.313 -22.233 4.967 1.00 74.25 172 ALA A CA 1
ATOM 1386 C C . ALA A 1 172 ? -2.019 -22.576 5.715 1.00 74.25 172 ALA A C 1
ATOM 1388 O O . ALA A 1 172 ? -2.081 -23.157 6.796 1.00 74.25 172 ALA A O 1
ATOM 1389 N N . ASP A 1 173 ? -0.873 -22.124 5.208 1.00 73.25 173 ASP A N 1
ATOM 1390 C CA . ASP A 1 173 ? 0.433 -22.342 5.828 1.00 73.25 173 ASP A CA 1
ATOM 1391 C C . ASP A 1 173 ? 0.466 -21.797 7.270 1.00 73.25 173 ASP A C 1
ATOM 1393 O O . ASP A 1 173 ? 0.891 -22.500 8.188 1.00 73.25 173 ASP A O 1
ATOM 1397 N N . VAL A 1 174 ? -0.085 -20.600 7.513 1.00 65.19 174 VAL A N 1
ATOM 1398 C CA . VAL A 1 174 ? -0.220 -20.040 8.873 1.00 65.19 174 VAL A CA 1
ATOM 1399 C C . VAL A 1 174 ? -1.079 -20.932 9.777 1.00 65.19 174 VAL A C 1
ATOM 1401 O O . VAL A 1 174 ? -0.757 -21.110 10.952 1.00 65.19 174 VAL A O 1
ATOM 1404 N N . ARG A 1 175 ? -2.171 -21.509 9.261 1.00 70.44 175 ARG A N 1
ATOM 1405 C CA . ARG A 1 175 ? -3.052 -22.407 10.035 1.00 70.44 175 ARG A CA 1
ATOM 1406 C C . ARG A 1 175 ? -2.414 -23.757 10.327 1.00 70.44 175 ARG A C 1
ATOM 1408 O O . ARG A 1 175 ? -2.715 -24.354 11.355 1.00 70.44 175 ARG A O 1
ATOM 1415 N N . GLU A 1 176 ? -1.520 -24.200 9.459 1.00 75.94 176 GLU A N 1
ATOM 1416 C CA . GLU A 1 176 ? -0.701 -25.395 9.650 1.00 75.94 176 GLU A CA 1
ATOM 1417 C C . GLU A 1 176 ? 0.498 -25.143 10.579 1.00 75.94 176 GLU A C 1
ATOM 1419 O O . GLU A 1 176 ? 1.267 -26.061 10.855 1.00 75.94 176 GLU A O 1
ATOM 1424 N N . GLY A 1 177 ? 0.670 -23.911 11.078 1.00 65.62 177 GLY A N 1
ATOM 1425 C CA . GLY A 1 177 ? 1.809 -23.532 11.911 1.00 65.62 177 GLY A CA 1
ATOM 1426 C C . GLY A 1 177 ? 3.127 -23.486 11.140 1.00 65.62 177 GLY A C 1
ATOM 1427 O O . GLY A 1 177 ? 4.195 -23.451 11.754 1.00 65.62 177 GLY A O 1
ATOM 1428 N N . LYS A 1 178 ? 3.079 -23.486 9.802 1.00 56.78 178 LYS A N 1
ATOM 1429 C CA . LYS A 1 178 ? 4.275 -23.290 8.993 1.00 56.78 178 LYS A CA 1
ATOM 1430 C C . LYS A 1 178 ? 4.744 -21.846 9.154 1.00 56.78 178 LYS A C 1
ATOM 1432 O O . LYS A 1 178 ? 3.920 -20.926 9.201 1.00 56.78 178 LYS A O 1
ATOM 1437 N N . PRO A 1 179 ? 6.065 -21.621 9.227 1.00 48.62 179 PRO A N 1
ATOM 1438 C CA . PRO A 1 179 ? 6.583 -20.268 9.156 1.00 48.62 179 PRO A CA 1
ATOM 1439 C C . PRO A 1 179 ? 6.119 -19.629 7.838 1.00 48.62 179 PRO A C 1
ATOM 1441 O O . PRO A 1 179 ? 6.015 -20.341 6.832 1.00 48.62 179 PRO A O 1
ATOM 1444 N N . PRO A 1 180 ? 5.841 -18.311 7.817 1.00 51.59 180 PRO A N 1
ATOM 1445 C CA . PRO A 1 180 ? 5.530 -17.626 6.570 1.00 51.59 180 PRO A CA 1
ATOM 1446 C C . PRO A 1 180 ? 6.636 -17.921 5.557 1.00 51.59 180 PRO A C 1
ATOM 1448 O O . PRO A 1 180 ? 7.818 -17.942 5.921 1.00 51.59 180 PRO A O 1
ATOM 1451 N N . ALA A 1 181 ? 6.248 -18.183 4.304 1.00 47.47 181 ALA A N 1
ATOM 1452 C CA . ALA A 1 181 ? 7.211 -18.397 3.234 1.00 47.47 181 ALA A CA 1
ATOM 1453 C C . ALA A 1 181 ? 8.234 -17.249 3.266 1.00 47.47 181 ALA A C 1
ATOM 1455 O O . ALA A 1 181 ? 7.826 -16.089 3.416 1.00 47.47 181 ALA A O 1
ATOM 1456 N N . PRO A 1 182 ? 9.545 -17.543 3.198 1.00 45.16 182 PRO A N 1
ATOM 1457 C CA . PRO A 1 182 ? 10.543 -16.492 3.211 1.00 45.16 182 PRO A CA 1
ATOM 1458 C C . PRO A 1 182 ? 10.199 -15.492 2.108 1.00 45.16 182 PRO A C 1
ATOM 1460 O O . PRO A 1 182 ? 9.910 -15.893 0.977 1.00 45.16 182 PRO A O 1
ATOM 1463 N N . ALA A 1 183 ? 10.222 -14.196 2.435 1.00 45.53 183 ALA A N 1
ATOM 1464 C CA . ALA A 1 183 ? 10.243 -13.174 1.398 1.00 45.53 183 ALA A CA 1
ATOM 1465 C C . ALA A 1 183 ? 11.348 -13.558 0.404 1.00 45.53 183 ALA A C 1
ATOM 1467 O O . ALA A 1 183 ? 12.387 -14.076 0.826 1.00 45.53 183 ALA A O 1
ATOM 1468 N N . ALA A 1 184 ? 11.141 -13.318 -0.893 1.00 44.31 184 ALA A N 1
ATOM 1469 C CA . ALA A 1 184 ? 12.028 -13.742 -1.986 1.00 44.31 184 ALA A CA 1
ATOM 1470 C C . ALA A 1 184 ? 13.494 -13.236 -1.884 1.00 44.31 184 ALA A C 1
ATOM 1472 O O . ALA A 1 184 ? 14.292 -13.457 -2.788 1.00 44.31 184 ALA A O 1
ATOM 1473 N N . GLN A 1 185 ? 13.850 -12.571 -0.781 1.00 43.91 185 GLN A N 1
ATOM 1474 C CA . GLN A 1 185 ? 15.137 -11.974 -0.446 1.00 43.91 185 GLN A CA 1
ATOM 1475 C C . GLN A 1 185 ? 15.795 -12.584 0.814 1.00 43.91 185 GLN A C 1
ATOM 1477 O O . GLN A 1 185 ? 16.759 -12.019 1.324 1.00 43.91 185 GLN A O 1
ATOM 1482 N N . ALA A 1 186 ? 15.299 -13.703 1.361 1.00 44.91 186 ALA A N 1
ATOM 1483 C CA . ALA A 1 186 ? 15.938 -14.334 2.518 1.00 44.91 186 ALA A CA 1
ATOM 1484 C C . ALA A 1 186 ? 17.311 -14.916 2.141 1.00 44.91 186 ALA A C 1
ATOM 1486 O O . ALA A 1 186 ? 17.402 -15.860 1.354 1.00 44.91 186 ALA A O 1
ATOM 1487 N N . VAL A 1 187 ? 18.380 -14.376 2.728 1.00 46.50 187 VAL A N 1
ATOM 1488 C CA . VAL A 1 187 ? 19.745 -14.871 2.504 1.00 46.50 187 VAL A CA 1
ATOM 1489 C C . VAL A 1 187 ? 20.014 -16.057 3.446 1.00 46.50 187 VAL A C 1
ATOM 1491 O O . VAL A 1 187 ? 19.723 -15.956 4.644 1.00 46.50 187 VAL A O 1
ATOM 1494 N N . PRO A 1 188 ? 20.557 -17.194 2.960 1.00 49.53 188 PRO A N 1
ATOM 1495 C CA . PRO A 1 188 ? 21.020 -18.274 3.828 1.00 49.53 188 PRO A CA 1
ATOM 1496 C C . PRO A 1 188 ? 22.120 -17.769 4.770 1.00 49.53 188 PRO A C 1
ATOM 1498 O O . PRO A 1 188 ? 23.117 -17.214 4.318 1.00 49.53 188 PRO A O 1
ATOM 1501 N N . LEU A 1 189 ? 21.945 -17.959 6.079 1.00 54.56 189 LEU A N 1
ATOM 1502 C CA . LEU A 1 189 ? 22.950 -17.605 7.082 1.00 54.56 189 LEU A CA 1
ATOM 1503 C C . LEU A 1 189 ? 23.785 -18.834 7.455 1.00 54.56 189 LEU A C 1
ATOM 1505 O O . LEU A 1 189 ? 23.281 -19.741 8.119 1.00 54.56 189 LEU A O 1
ATOM 1509 N N . GLU A 1 190 ? 25.059 -18.853 7.059 1.00 48.19 190 GLU A N 1
ATOM 1510 C CA . GLU A 1 190 ? 26.061 -19.794 7.573 1.00 48.19 190 GLU A CA 1
ATOM 1511 C C . GLU A 1 190 ? 26.860 -19.138 8.708 1.00 48.19 190 GLU A C 1
ATOM 1513 O O . GLU A 1 190 ? 27.649 -18.227 8.476 1.00 48.19 190 GLU A O 1
ATOM 1518 N N . GLY A 1 191 ? 26.672 -19.623 9.941 1.00 54.72 191 GLY A N 1
ATOM 1519 C CA . GLY A 1 191 ? 27.400 -19.147 11.123 1.00 54.72 191 GLY A CA 1
ATOM 1520 C C . GLY A 1 191 ? 26.908 -17.795 11.669 1.00 54.72 191 GLY A C 1
ATOM 1521 O O . GLY A 1 191 ? 26.717 -16.838 10.936 1.00 54.72 191 GLY A O 1
ATOM 1522 N N . ALA A 1 192 ? 26.753 -17.729 12.995 1.00 51.94 192 ALA A N 1
ATOM 1523 C CA . ALA A 1 192 ? 26.112 -16.670 13.791 1.00 51.94 192 ALA A CA 1
ATOM 1524 C C . ALA A 1 192 ? 24.565 -16.660 13.763 1.00 51.94 192 ALA A C 1
ATOM 1526 O O . ALA A 1 192 ? 23.901 -16.335 12.789 1.00 51.94 192 ALA A O 1
ATOM 1527 N N . ASP A 1 193 ? 24.028 -17.063 14.913 1.00 64.50 193 ASP A N 1
ATOM 1528 C CA . ASP A 1 193 ? 22.662 -16.951 15.422 1.00 64.50 193 ASP A CA 1
ATOM 1529 C C . ASP A 1 193 ? 21.498 -16.632 14.452 1.00 64.50 193 ASP A C 1
ATOM 1531 O O . ASP A 1 193 ? 21.049 -15.494 14.322 1.00 64.50 193 ASP A O 1
ATOM 1535 N N . ALA A 1 194 ? 20.914 -17.683 13.867 1.00 69.19 194 ALA A N 1
ATOM 1536 C CA . ALA A 1 194 ? 19.682 -17.628 13.071 1.00 69.19 194 ALA A CA 1
ATOM 1537 C C . ALA A 1 194 ? 18.386 -17.657 13.920 1.00 69.19 194 ALA A C 1
ATOM 1539 O O . ALA A 1 194 ? 17.339 -18.133 13.450 1.00 69.19 194 ALA A O 1
ATOM 1540 N N . ARG A 1 195 ? 18.446 -17.243 15.195 1.00 85.88 195 ARG A N 1
ATOM 1541 C CA . ARG A 1 195 ? 17.256 -17.087 16.041 1.00 85.88 195 ARG A CA 1
ATOM 1542 C C . ARG A 1 195 ? 16.466 -15.857 15.605 1.00 85.88 195 ARG A C 1
ATOM 1544 O O . ARG A 1 195 ? 17.021 -14.813 15.281 1.00 85.88 195 ARG A O 1
ATOM 1551 N N . THR A 1 196 ? 15.149 -15.995 15.609 1.00 87.75 196 THR A N 1
ATOM 1552 C CA . THR A 1 196 ? 14.221 -14.881 15.419 1.00 87.75 196 THR A CA 1
ATOM 1553 C C . THR A 1 196 ? 13.936 -14.222 16.762 1.00 87.75 196 THR A C 1
ATOM 1555 O O . THR A 1 196 ? 13.878 -14.908 17.783 1.00 87.75 196 THR A O 1
ATOM 1558 N N . TYR A 1 197 ? 13.724 -12.910 16.774 1.00 92.69 197 TYR A N 1
ATOM 1559 C CA . TYR A 1 197 ? 13.530 -12.141 18.003 1.00 92.69 197 TYR A CA 1
ATOM 1560 C C . TYR A 1 197 ? 12.182 -11.435 17.985 1.00 92.69 197 TYR A C 1
ATOM 1562 O O . TYR A 1 197 ? 11.889 -10.693 17.054 1.00 92.69 197 TYR A O 1
ATOM 1570 N N . GLY A 1 198 ? 11.372 -11.646 19.016 1.00 90.25 198 GLY A N 1
ATOM 1571 C CA . GLY A 1 198 ? 10.045 -11.056 19.145 1.00 90.25 198 GLY A CA 1
ATOM 1572 C C . GLY A 1 198 ? 10.064 -9.808 20.018 1.00 90.25 198 GLY A C 1
ATOM 1573 O O . GLY A 1 198 ? 10.580 -9.835 21.135 1.00 90.25 198 GLY A O 1
ATOM 1574 N N . CYS A 1 199 ? 9.470 -8.724 19.531 1.00 89.00 199 CYS A N 1
ATOM 1575 C CA . CYS A 1 199 ? 9.200 -7.524 20.307 1.00 89.00 199 CYS A CA 1
ATOM 1576 C C . CYS A 1 199 ? 8.125 -7.825 21.354 1.00 89.00 199 CYS A C 1
ATOM 1578 O O . CYS A 1 199 ? 6.976 -8.090 21.002 1.00 89.00 199 CYS A O 1
ATOM 1580 N N . MET A 1 200 ? 8.454 -7.693 22.637 1.00 86.88 200 MET A N 1
ATOM 1581 C CA . MET A 1 200 ? 7.510 -7.961 23.729 1.00 86.88 200 MET A CA 1
ATOM 1582 C C . MET A 1 200 ? 6.392 -6.914 23.854 1.00 86.88 200 MET A C 1
ATOM 1584 O O . MET A 1 200 ? 5.454 -7.110 24.620 1.00 86.88 200 MET A O 1
ATOM 1588 N N . VAL A 1 201 ? 6.479 -5.805 23.112 1.00 74.44 201 VAL A N 1
ATOM 1589 C CA . VAL A 1 201 ? 5.469 -4.734 23.119 1.00 74.44 201 VAL A CA 1
ATOM 1590 C C . VAL A 1 201 ? 4.381 -4.982 22.077 1.00 74.44 201 VAL A C 1
ATOM 1592 O O . VAL A 1 201 ? 3.202 -4.822 22.377 1.00 74.44 201 VAL A O 1
ATOM 1595 N N . CYS A 1 202 ? 4.757 -5.349 20.848 1.00 67.75 202 CYS A N 1
ATOM 1596 C CA . CYS A 1 202 ? 3.811 -5.450 19.729 1.00 67.75 202 CYS A CA 1
ATOM 1597 C C . CYS A 1 202 ? 3.846 -6.782 18.969 1.00 67.75 202 CYS A C 1
ATOM 1599 O O . CYS A 1 202 ? 3.101 -6.941 18.005 1.00 67.75 202 CYS A O 1
ATOM 1601 N N . GLY A 1 203 ? 4.722 -7.714 19.348 1.00 77.31 203 GLY A N 1
ATOM 1602 C CA . GLY A 1 203 ? 4.856 -9.020 18.702 1.00 77.31 203 GLY A CA 1
ATOM 1603 C C . GLY A 1 203 ? 5.608 -9.020 17.367 1.00 77.31 203 GLY A C 1
ATOM 1604 O O . GLY A 1 203 ? 5.723 -10.074 16.747 1.00 77.31 203 GLY A O 1
ATOM 1605 N N . TYR A 1 204 ? 6.142 -7.878 16.908 1.00 83.88 204 TYR A N 1
ATOM 1606 C CA . TYR A 1 204 ? 6.984 -7.836 15.704 1.00 83.88 204 TYR A CA 1
ATOM 1607 C C . TYR A 1 204 ? 8.161 -8.805 15.827 1.00 83.88 204 TYR A C 1
ATOM 1609 O O . TYR A 1 204 ? 8.852 -8.797 16.844 1.00 83.88 204 TYR A O 1
ATOM 1617 N N . THR A 1 205 ? 8.413 -9.595 14.787 1.00 90.00 205 THR A N 1
ATOM 1618 C CA . THR A 1 205 ? 9.515 -10.559 14.766 1.00 90.00 205 THR A CA 1
ATOM 1619 C C . THR A 1 205 ? 10.626 -10.068 13.847 1.00 90.00 205 THR A C 1
ATOM 1621 O O . THR A 1 205 ? 10.410 -9.905 12.650 1.00 90.00 205 THR A O 1
ATOM 1624 N N . TYR A 1 206 ? 11.818 -9.856 14.401 1.00 90.56 206 TYR A N 1
ATOM 1625 C CA . TYR A 1 206 ? 13.037 -9.662 13.628 1.00 90.56 206 TYR A CA 1
ATOM 1626 C C . TYR A 1 206 ? 13.600 -11.020 13.204 1.00 90.56 206 TYR A C 1
ATOM 1628 O O . TYR A 1 206 ? 13.868 -11.879 14.051 1.00 90.56 206 TYR A O 1
ATOM 1636 N N . ASP A 1 207 ? 13.802 -11.195 11.902 1.00 90.25 207 ASP A N 1
ATOM 1637 C CA . ASP A 1 207 ? 14.482 -12.348 11.322 1.00 90.25 207 ASP A CA 1
ATOM 1638 C C . ASP A 1 207 ? 15.814 -11.892 10.709 1.00 90.25 207 ASP A C 1
ATOM 1640 O O . ASP A 1 207 ? 15.799 -11.181 9.700 1.00 90.25 207 ASP A O 1
ATOM 1644 N N . PRO A 1 208 ? 16.966 -12.316 11.264 1.00 90.44 208 PRO A N 1
ATOM 1645 C CA . PRO A 1 208 ? 18.278 -11.993 10.715 1.00 90.44 208 PRO A CA 1
ATOM 1646 C C . PRO A 1 208 ? 18.417 -12.286 9.221 1.00 90.44 208 PRO A C 1
ATOM 1648 O O . PRO A 1 208 ? 19.126 -11.565 8.535 1.00 90.44 208 PRO A O 1
ATOM 1651 N N . ARG A 1 209 ? 17.723 -13.299 8.683 1.00 84.75 209 ARG A N 1
ATOM 1652 C CA . ARG A 1 209 ? 17.782 -13.666 7.253 1.00 84.75 209 ARG A CA 1
ATOM 1653 C C . ARG A 1 209 ? 17.139 -12.628 6.340 1.00 84.75 209 ARG A C 1
ATOM 1655 O O . ARG A 1 209 ? 17.462 -12.592 5.158 1.00 84.75 209 ARG A O 1
ATOM 1662 N N . LEU A 1 210 ? 16.222 -11.830 6.880 1.00 81.25 210 LEU A N 1
ATOM 1663 C CA . LEU A 1 210 ? 15.509 -10.768 6.169 1.00 81.25 210 LEU A CA 1
ATOM 1664 C C . LEU A 1 210 ? 16.131 -9.393 6.436 1.00 81.25 210 LEU A C 1
ATOM 1666 O O . LEU A 1 210 ? 16.034 -8.505 5.594 1.00 81.25 210 LEU A O 1
ATOM 1670 N N . GLY A 1 211 ? 16.775 -9.218 7.594 1.00 87.62 211 GLY A N 1
ATOM 1671 C CA . GLY A 1 211 ? 17.232 -7.911 8.050 1.00 87.62 211 GLY A CA 1
ATOM 1672 C C . GLY A 1 211 ? 16.054 -6.986 8.372 1.00 87.62 211 GLY A C 1
ATOM 1673 O O . GLY A 1 211 ? 14.981 -7.423 8.788 1.00 87.62 211 GLY A O 1
ATOM 1674 N N . ASP A 1 212 ? 16.263 -5.689 8.187 1.00 86.00 212 ASP A N 1
ATOM 1675 C CA . ASP A 1 212 ? 15.233 -4.652 8.265 1.00 86.00 212 ASP A CA 1
ATOM 1676 C C . ASP A 1 212 ? 15.559 -3.541 7.249 1.00 86.00 212 ASP A C 1
ATOM 1678 O O . ASP A 1 212 ? 16.181 -2.527 7.598 1.00 86.00 212 ASP A O 1
ATOM 1682 N N . PRO A 1 213 ? 15.144 -3.710 5.979 1.00 76.50 213 PRO A N 1
ATOM 1683 C CA . PRO A 1 213 ? 15.383 -2.729 4.923 1.00 76.50 213 PRO A CA 1
ATOM 1684 C C . PRO A 1 213 ? 14.856 -1.332 5.264 1.00 76.50 213 PRO A C 1
ATOM 1686 O O . PRO A 1 213 ? 15.444 -0.333 4.853 1.00 76.50 213 PRO A O 1
ATOM 1689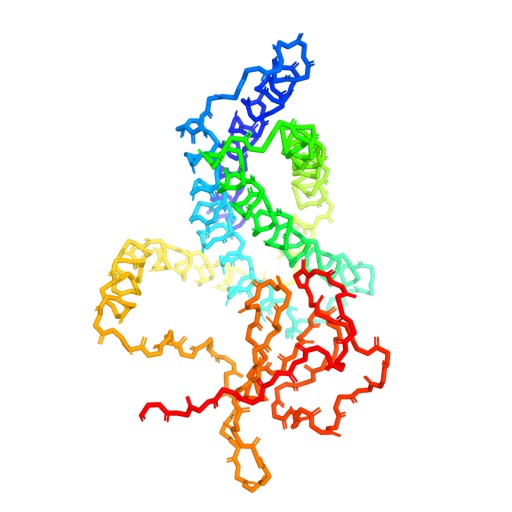 N N . THR A 1 214 ? 13.800 -1.241 6.082 1.00 73.31 214 THR A N 1
ATOM 1690 C CA . THR A 1 214 ? 13.178 0.038 6.458 1.00 73.31 214 THR A CA 1
ATOM 1691 C C . THR A 1 214 ? 14.093 0.917 7.305 1.00 73.31 214 THR A C 1
ATOM 1693 O O . THR A 1 214 ? 13.957 2.139 7.307 1.00 73.31 214 THR A O 1
ATOM 1696 N N . GLN A 1 215 ? 15.059 0.298 7.982 1.00 84.25 215 GLN A N 1
ATOM 1697 C CA . GLN A 1 215 ? 16.088 0.961 8.776 1.00 84.25 215 GLN A CA 1
ATOM 1698 C C . GLN A 1 215 ? 17.493 0.654 8.248 1.00 84.25 215 GLN A C 1
ATOM 1700 O O . GLN A 1 215 ? 18.476 0.799 8.972 1.00 84.25 215 GLN A O 1
ATOM 1705 N N . ARG A 1 216 ? 17.588 0.262 6.968 1.00 84.75 216 ARG A N 1
ATOM 1706 C CA . ARG A 1 216 ? 18.843 -0.040 6.263 1.00 84.75 216 ARG A CA 1
ATOM 1707 C C . ARG A 1 216 ? 19.676 -1.120 6.954 1.00 84.75 216 ARG A C 1
ATOM 1709 O O . ARG A 1 216 ? 20.902 -1.057 6.947 1.00 84.75 216 ARG A O 1
ATOM 1716 N N . ILE A 1 217 ? 19.009 -2.110 7.537 1.00 89.69 217 ILE A N 1
ATOM 1717 C CA . ILE A 1 217 ? 19.645 -3.305 8.079 1.00 89.69 217 ILE A CA 1
ATOM 1718 C C . ILE A 1 217 ? 19.635 -4.378 6.985 1.00 89.69 217 ILE A C 1
ATOM 1720 O O . ILE A 1 217 ? 18.555 -4.857 6.624 1.00 89.69 217 ILE A O 1
ATOM 1724 N N . PRO A 1 218 ? 20.801 -4.768 6.443 1.00 83.88 218 PRO A N 1
ATOM 1725 C CA . PRO A 1 218 ? 20.859 -5.759 5.380 1.00 83.88 218 PRO A CA 1
ATOM 1726 C C . PRO A 1 218 ? 20.360 -7.139 5.836 1.00 83.88 218 PRO A C 1
ATOM 1728 O O . PRO A 1 218 ? 20.572 -7.512 7.001 1.00 83.88 218 PRO A O 1
ATOM 1731 N N . PRO A 1 219 ? 19.775 -7.933 4.922 1.00 86.19 219 PRO A N 1
ATOM 1732 C CA . PRO A 1 219 ? 19.618 -9.367 5.117 1.00 86.19 219 PRO A CA 1
ATOM 1733 C C . PRO A 1 219 ? 20.927 -10.013 5.582 1.00 86.19 219 PRO A C 1
ATOM 1735 O O . PRO A 1 219 ? 22.012 -9.680 5.111 1.00 86.19 219 PRO A O 1
ATOM 1738 N N . GLY A 1 220 ? 20.818 -10.933 6.529 1.00 86.50 220 GLY A N 1
ATOM 1739 C CA . GLY A 1 220 ? 21.939 -11.610 7.164 1.00 86.50 220 GLY A CA 1
ATOM 1740 C C . GLY A 1 220 ? 22.522 -10.900 8.393 1.00 86.50 220 GLY A C 1
ATOM 1741 O O . GLY A 1 220 ? 23.480 -11.400 8.973 1.00 86.50 220 GLY A O 1
ATOM 1742 N N . THR A 1 221 ? 21.974 -9.764 8.832 1.00 88.31 221 THR A N 1
ATOM 1743 C CA . THR A 1 221 ? 22.468 -9.073 10.037 1.00 88.31 221 THR A CA 1
ATOM 1744 C C . THR A 1 221 ? 21.989 -9.791 11.312 1.00 88.31 221 THR A C 1
ATOM 1746 O O . THR A 1 221 ? 20.782 -9.812 11.573 1.00 88.31 221 THR A O 1
ATOM 1749 N N . PRO A 1 222 ? 22.874 -10.359 12.158 1.00 90.81 222 PRO A N 1
ATOM 1750 C CA . PRO A 1 222 ? 22.463 -10.961 13.427 1.00 90.81 222 PRO A CA 1
ATOM 1751 C C . PRO A 1 222 ? 21.842 -9.922 14.364 1.00 90.81 222 PRO A C 1
ATOM 1753 O O . PRO A 1 222 ? 22.258 -8.765 14.371 1.00 90.81 222 PRO A O 1
ATOM 1756 N N . PHE A 1 223 ? 20.901 -10.335 15.217 1.00 90.94 223 PHE A N 1
ATOM 1757 C CA . PHE A 1 223 ? 20.258 -9.419 16.171 1.00 90.94 223 PHE A CA 1
ATOM 1758 C C . PHE A 1 223 ? 21.272 -8.729 17.100 1.00 90.94 223 PHE A C 1
ATOM 1760 O O . PHE A 1 223 ? 21.128 -7.554 17.420 1.00 90.94 223 PHE A O 1
ATOM 1767 N N . SER A 1 224 ? 22.346 -9.432 17.479 1.00 88.38 224 SER A N 1
ATOM 1768 C CA . SER A 1 224 ? 23.448 -8.886 18.284 1.00 88.38 224 SER A CA 1
ATOM 1769 C C . SER A 1 224 ? 24.270 -7.801 17.581 1.00 88.38 224 SER A C 1
ATOM 1771 O O . SER A 1 224 ? 25.050 -7.125 18.242 1.00 88.38 224 SER A O 1
ATOM 1773 N N . HIS A 1 225 ? 24.144 -7.660 16.260 1.00 91.00 225 HIS A N 1
ATOM 1774 C CA . HIS A 1 225 ? 24.849 -6.662 15.452 1.00 91.00 225 HIS A CA 1
ATOM 1775 C C . HIS A 1 225 ? 23.939 -5.510 15.008 1.00 91.00 225 HIS A C 1
ATOM 1777 O O . HIS A 1 225 ? 24.379 -4.639 14.256 1.00 91.00 225 HIS A O 1
ATOM 1783 N N . LEU A 1 226 ? 22.683 -5.479 15.464 1.00 90.00 226 LEU A N 1
ATOM 1784 C CA . LEU A 1 226 ? 21.825 -4.320 15.259 1.00 90.00 226 LEU A CA 1
ATOM 1785 C C . LEU A 1 226 ? 22.402 -3.106 16.009 1.00 90.00 226 LEU A C 1
ATOM 1787 O O . LEU A 1 226 ? 22.847 -3.250 17.151 1.00 90.00 226 LEU A O 1
ATOM 1791 N N . PRO A 1 227 ? 22.399 -1.906 15.403 1.00 88.94 227 PRO A N 1
ATOM 1792 C CA . PRO A 1 227 ? 22.862 -0.704 16.082 1.00 88.94 227 PRO A CA 1
ATOM 1793 C C . PRO A 1 227 ? 21.950 -0.375 17.272 1.00 88.94 22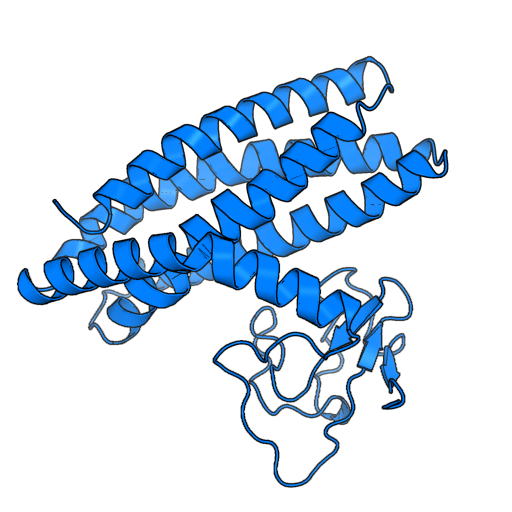7 PRO A C 1
ATOM 1795 O O . PRO A 1 227 ? 20.749 -0.633 17.231 1.00 88.94 227 PRO A O 1
ATOM 1798 N N . GLU A 1 228 ? 22.486 0.260 18.319 1.00 83.00 228 GLU A N 1
ATOM 1799 C CA . GLU A 1 228 ? 21.693 0.646 19.505 1.00 83.00 228 GLU A CA 1
ATOM 1800 C C . GLU A 1 228 ? 20.535 1.606 19.182 1.00 83.00 228 GLU A C 1
ATOM 1802 O O . GLU A 1 228 ? 19.554 1.683 19.925 1.00 83.00 228 GLU A O 1
ATOM 1807 N N . SER A 1 229 ? 20.656 2.337 18.071 1.00 82.25 229 SER A N 1
ATOM 1808 C CA . SER A 1 229 ? 19.630 3.230 17.535 1.00 82.25 229 SER A CA 1
ATOM 1809 C C . SER A 1 229 ? 18.502 2.502 16.801 1.00 82.25 229 SER A C 1
ATOM 1811 O O . SER A 1 229 ? 17.493 3.136 16.494 1.00 82.25 229 SER A O 1
ATOM 1813 N N . TRP A 1 230 ? 18.645 1.205 16.514 1.00 92.94 230 TRP A N 1
ATOM 1814 C CA . TRP A 1 230 ? 17.587 0.421 15.890 1.00 92.94 230 TRP A CA 1
ATOM 1815 C C . TRP A 1 230 ? 16.405 0.272 16.849 1.00 92.94 230 TRP A C 1
ATOM 1817 O O . TRP A 1 230 ? 16.544 -0.081 18.026 1.00 92.94 230 TRP A O 1
ATOM 1827 N N . ILE A 1 231 ? 15.216 0.534 16.323 1.00 89.50 231 ILE A N 1
ATOM 1828 C CA . ILE A 1 231 ? 13.953 0.460 17.051 1.00 89.50 231 ILE A CA 1
ATOM 1829 C C . ILE A 1 231 ? 13.016 -0.513 16.349 1.00 89.50 231 ILE A C 1
ATOM 1831 O O . ILE A 1 231 ? 13.139 -0.768 15.157 1.00 89.50 231 ILE A O 1
ATOM 1835 N N . CYS A 1 232 ? 12.038 -1.055 17.069 1.00 87.38 232 CYS A N 1
ATOM 1836 C CA . CYS A 1 232 ? 11.023 -1.894 16.450 1.00 87.38 232 CYS A CA 1
ATOM 1837 C C . CYS A 1 232 ? 10.311 -1.118 15.322 1.00 87.38 232 CYS A C 1
ATOM 1839 O O . CYS A 1 232 ? 9.686 -0.095 15.617 1.00 87.38 232 CYS A O 1
ATOM 1841 N N . PRO A 1 233 ? 10.289 -1.610 14.071 1.00 83.25 233 PRO A N 1
ATOM 1842 C CA . PRO A 1 233 ? 9.652 -0.896 12.964 1.00 83.25 233 PRO A CA 1
ATOM 1843 C C . PRO A 1 233 ? 8.126 -0.804 13.114 1.00 83.25 233 PRO A C 1
ATOM 1845 O O . PRO A 1 233 ? 7.484 0.002 12.454 1.00 83.25 233 PRO A O 1
ATOM 1848 N N . HIS A 1 234 ? 7.512 -1.603 13.991 1.00 78.69 234 HIS A N 1
ATOM 1849 C CA . HIS A 1 234 ? 6.073 -1.531 14.258 1.00 78.69 234 HIS A CA 1
ATOM 1850 C C . HIS A 1 234 ? 5.691 -0.540 15.365 1.00 78.69 234 HIS A C 1
ATOM 1852 O O . HIS A 1 234 ? 4.662 0.126 15.257 1.00 78.69 234 HIS A O 1
ATOM 1858 N N . CYS A 1 235 ? 6.457 -0.479 16.458 1.00 74.38 235 CYS A N 1
ATOM 1859 C CA . CYS A 1 235 ? 6.058 0.269 17.659 1.00 74.38 235 CYS A CA 1
ATOM 1860 C C . CYS A 1 235 ? 7.110 1.245 18.190 1.00 74.38 235 CYS A C 1
ATOM 1862 O O . CYS A 1 235 ? 6.861 1.906 19.194 1.00 74.38 235 CYS A O 1
ATOM 1864 N N . HIS A 1 236 ? 8.270 1.334 17.539 1.00 84.75 236 HIS A N 1
ATOM 1865 C CA . HIS A 1 236 ? 9.404 2.174 17.929 1.00 84.75 236 HIS A CA 1
ATOM 1866 C C . HIS A 1 236 ? 10.004 1.846 19.307 1.00 84.75 236 HIS A C 1
ATOM 1868 O O . HIS A 1 236 ? 10.804 2.614 19.837 1.00 84.75 236 HIS A O 1
ATOM 1874 N N . ALA A 1 237 ? 9.649 0.699 19.896 1.00 79.69 237 ALA A N 1
ATOM 1875 C CA . ALA A 1 237 ? 10.264 0.246 21.133 1.00 79.69 237 ALA A CA 1
ATOM 1876 C C . ALA A 1 237 ? 11.740 -0.107 20.914 1.00 79.69 237 ALA A C 1
ATOM 1878 O O . ALA A 1 237 ? 12.122 -0.638 19.871 1.00 79.69 237 ALA A O 1
ATOM 1879 N N . ASN A 1 238 ? 12.560 0.184 21.919 1.00 88.12 238 ASN A N 1
ATOM 1880 C CA . ASN A 1 238 ? 14.000 -0.043 21.871 1.00 88.12 238 ASN A CA 1
ATOM 1881 C C . ASN A 1 238 ? 14.345 -1.543 21.787 1.00 88.12 238 ASN A C 1
ATOM 1883 O O . ASN A 1 238 ? 13.640 -2.375 22.356 1.00 88.12 238 ASN A O 1
ATOM 1887 N N . LEU A 1 239 ? 15.479 -1.866 21.160 1.00 88.00 239 LEU A N 1
ATOM 1888 C CA . LEU A 1 239 ? 16.063 -3.209 21.048 1.00 88.00 239 LEU A CA 1
ATOM 1889 C C . LEU A 1 239 ? 15.992 -4.053 22.342 1.00 88.00 239 LEU A C 1
ATOM 1891 O O . LEU A 1 239 ? 15.773 -5.260 22.279 1.00 88.00 239 LEU A O 1
ATOM 1895 N N . LYS A 1 240 ? 16.100 -3.431 23.526 1.00 89.19 240 LYS A N 1
ATOM 1896 C CA . LYS A 1 240 ? 16.053 -4.105 24.840 1.00 89.19 240 LYS A CA 1
ATOM 1897 C C . LYS A 1 240 ? 14.759 -4.869 25.139 1.00 89.19 240 LYS A C 1
ATOM 1899 O O . LYS A 1 240 ? 14.769 -5.721 26.021 1.00 89.19 240 LYS A O 1
ATOM 1904 N N . VAL A 1 241 ? 13.651 -4.570 24.457 1.00 84.31 241 VAL A N 1
ATOM 1905 C CA . VAL A 1 241 ? 12.363 -5.255 24.693 1.00 84.31 241 VAL A CA 1
ATOM 1906 C C . VAL A 1 241 ? 12.174 -6.498 23.824 1.00 84.31 241 VAL A C 1
ATOM 1908 O O . VAL A 1 241 ? 11.069 -7.031 23.755 1.00 84.31 241 VAL A O 1
ATOM 1911 N N . PHE A 1 242 ? 13.212 -6.943 23.119 1.00 92.50 242 PHE A N 1
ATOM 1912 C CA . PHE A 1 242 ? 13.151 -8.128 22.276 1.00 92.50 242 PHE A CA 1
ATOM 1913 C C . PHE A 1 242 ? 13.682 -9.356 23.002 1.00 92.50 242 PHE A C 1
ATOM 1915 O O . PHE A 1 242 ? 14.731 -9.312 23.643 1.00 92.50 242 PHE A O 1
ATOM 1922 N N . LEU A 1 243 ? 12.977 -10.472 22.840 1.00 90.00 243 LEU A N 1
ATOM 1923 C CA . LEU A 1 243 ? 13.410 -11.774 23.330 1.00 90.00 243 LEU A CA 1
ATOM 1924 C C . LEU A 1 243 ? 13.609 -12.732 22.163 1.00 90.00 243 LEU A C 1
ATOM 1926 O O . LEU A 1 243 ? 12.840 -12.724 21.200 1.00 90.00 243 LEU A O 1
ATOM 1930 N N . ALA A 1 244 ? 14.637 -13.574 22.263 1.00 89.75 244 ALA A N 1
ATOM 1931 C CA . ALA A 1 244 ? 14.819 -14.673 21.329 1.00 89.75 244 ALA A CA 1
ATOM 1932 C C . ALA A 1 244 ? 13.603 -15.604 21.419 1.00 89.75 244 ALA A C 1
ATOM 1934 O O . ALA A 1 244 ? 13.266 -16.102 22.495 1.00 89.75 244 ALA A O 1
ATOM 1935 N N . LEU A 1 245 ? 12.948 -15.831 20.287 1.00 82.88 245 LEU A N 1
ATOM 1936 C CA . LEU A 1 245 ? 11.864 -16.791 20.188 1.00 82.88 245 LEU A CA 1
ATOM 1937 C C . LEU A 1 245 ? 12.477 -18.191 20.156 1.00 82.88 245 LEU A C 1
ATOM 1939 O O . LEU A 1 245 ? 13.414 -18.457 19.397 1.00 82.88 245 LEU A O 1
ATOM 1943 N N . GLN A 1 246 ? 11.970 -19.084 21.003 1.00 70.94 246 GLN A N 1
ATOM 1944 C CA . GLN A 1 246 ? 12.336 -20.492 20.921 1.00 70.94 246 GLN A CA 1
ATOM 1945 C C . GLN A 1 246 ? 11.757 -21.062 19.625 1.00 70.94 246 GLN A C 1
ATOM 1947 O O . GLN A 1 246 ? 10.604 -20.789 19.289 1.00 70.94 246 GLN A O 1
ATOM 1952 N N . ARG A 1 247 ? 12.562 -21.829 18.883 1.00 55.91 247 ARG A N 1
ATOM 1953 C CA . ARG A 1 247 ? 12.011 -22.648 17.801 1.00 55.91 247 ARG A CA 1
ATOM 1954 C C . ARG A 1 247 ? 11.155 -23.747 18.450 1.00 55.91 247 ARG A C 1
ATOM 1956 O O . ARG A 1 247 ? 11.639 -24.315 19.432 1.00 55.91 247 ARG A O 1
ATOM 1963 N N . PRO A 1 248 ? 9.922 -23.992 17.974 1.00 43.31 248 PRO A N 1
ATOM 1964 C CA . PRO A 1 248 ? 9.154 -25.158 18.398 1.00 43.31 248 PRO A CA 1
ATOM 1965 C C . PRO A 1 248 ? 9.885 -26.460 18.053 1.00 43.31 248 PRO A C 1
ATOM 1967 O O . PRO A 1 248 ? 10.673 -26.460 17.075 1.00 43.31 248 PRO A O 1
#